Protein AF-0000000081624483 (afdb_homodimer)

pLDDT: mean 79.65, std 20.01, range [32.81, 97.06]

Secondary structure (DSSP, 8-state):
-----------------PPEEEEEGGG-SSEEEE--GGGBPPGGGGGGTS--TT--S--TT-EEEE---TT-EEEEEEEEEEE-SSS-EEEEEEEE-SSS-EEEEEEEEPTT---EEEE-GGG-SBSEEEEEEEE-TTEEEEEEEEEEE-/-----------------PPEEEEEGGG-SSEEEE--GGGBPPGGGGGGTS--TT--S--TT-EEEE---TT-EEEEEEEEEEE-SSS-EEEEEEEE-SSS-EEEEEEEEPTT---EEEE-GGG-SBSEEEEEEEE-TTEEEEEEEEEEE-

Radius of gyration: 23.54 Å; Cα contacts (8 Å, |Δi|>4): 680; chains: 2; bounding box: 56×91×55 Å

Sequence (300 aa):
MFRSIFFVALFHLGFLFSIISTIDISNTKKTDISLSENDIVPKNQLKQLVPSSDRSTSFIGDAFSGNRYPNEVVYRRILQFDNPTTEIHSFSMTLNVPNGIINYVNIMNNQGSYAVACIDESTLESSKVLVHYRIPASSTSNLLLIVAAHMFRSIFFVALFHLGFLFSIISTIDISNTKKTDISLSENDIVPKNQLKQLVPSSDRSTSFIGDAFSGNRYPNEVVYRRILQFDNPTTEIHSFSMTLNVPNGIINYVNIMNNQGSYAVACIDESTLESSKVLVHYRIPASSTSNLLLIVAAH

Foldseek 3Di:
DPPPPPPPPPPPPVPPDAAEAEDELVPDAAAEDEFEPVQWDDPVCVVVVPPPVPVPPAQPQKDKDFDDDPPWTKGKHKYKYFAAAQAKDKHKYKYAYPDAFWGMKTKGWDPPFRKHKDWDRVRHRGRITMIMIIGHYRDMTIMMMMIIGD/DPPPPPPPPPPPPVPPDAAEAEDELVPDAAAEDEFEPVQWDDPVCVVVVPPPVPVPPAQPQKDKDFDDDPPWTKGKHKYKYFAAAQAKGKHKYKYAYPDAFWGMKTKGWDPPARKHKDWDRVRHRGRITMIMIIGHYRDMTIMMMMIIGD

Organism: Polistes dominula (NCBI:txid743375)

Nearest PDB structures (foldseek):
  5ftx-assembly1_A  TM=4.962E-01  e=8.647E-01  Geobacillus stearothermophilus
  5wzr-assembly2_B  TM=3.326E-01  e=1.278E+00  Bifidobacterium bifidum
  5bmt-assembly2_B  TM=2.038E-01  e=1.022E+00  Parabacteroides merdae ATCC 43184
  8d43-assembly1_A  TM=3.342E-01  e=5.451E+00  Homo sapiens
  5ftx-assembly1_A  TM=4.964E-01  e=9.266E-01  Geobacillus stearothermophilus

Structure (mmCIF, N/CA/C/O backbone):
data_AF-0000000081624483-model_v1
#
loop_
_entity.id
_entity.type
_entity.pdbx_description
1 polymer 'Uncharacterized protein LOC107067067'
#
loop_
_atom_site.group_PDB
_atom_site.id
_atom_site.type_symbol
_atom_site.label_atom_id
_atom_site.label_alt_id
_atom_site.label_comp_id
_atom_site.label_asym_id
_atom_site.label_entity_id
_atom_site.label_seq_id
_atom_site.pdbx_PDB_ins_code
_atom_site.Cartn_x
_atom_site.Cartn_y
_atom_site.Cartn_z
_atom_site.occupancy
_atom_site.B_iso_or_equiv
_atom_site.auth_seq_id
_atom_site.auth_comp_id
_atom_site.auth_asym_id
_atom_site.auth_atom_id
_atom_site.pdbx_PDB_model_num
ATOM 1 N N . MET A 1 1 ? -33.406 -44.562 -35.75 1 36.5 1 MET A N 1
ATOM 2 C CA . MET A 1 1 ? -33.469 -43.688 -34.594 1 36.5 1 MET A CA 1
ATOM 3 C C . MET A 1 1 ? -32.094 -43.469 -33.969 1 36.5 1 MET A C 1
ATOM 5 O O . MET A 1 1 ? -31.547 -44.406 -33.375 1 36.5 1 MET A O 1
ATOM 9 N N . PHE A 1 2 ? -31.125 -42.625 -34.594 1 42.28 2 PHE A N 1
ATOM 10 C CA . PHE A 1 2 ? -29.734 -42.312 -34.281 1 42.28 2 PHE A CA 1
ATOM 11 C C . PHE A 1 2 ? -29.625 -41.625 -32.938 1 42.28 2 PHE A C 1
ATOM 13 O O . PHE A 1 2 ? -30.172 -40.531 -32.75 1 42.28 2 PHE A O 1
ATOM 20 N N . ARG A 1 3 ? -29.438 -42.344 -31.75 1 41.84 3 ARG A N 1
ATOM 21 C CA . ARG A 1 3 ? -29.125 -41.844 -30.422 1 41.84 3 ARG A CA 1
ATOM 22 C C . ARG A 1 3 ? -27.875 -40.969 -30.438 1 41.84 3 ARG A C 1
ATOM 24 O O . ARG A 1 3 ? -26.781 -41.438 -30.766 1 41.84 3 ARG A O 1
ATOM 31 N N . SER A 1 4 ? -27.922 -39.688 -30.75 1 37.97 4 SER A N 1
ATOM 32 C CA . SER A 1 4 ? -26.844 -38.688 -30.594 1 37.97 4 SER A CA 1
ATOM 33 C C . SER A 1 4 ? -26.266 -38.719 -29.188 1 37.97 4 SER A C 1
ATOM 35 O O . SER A 1 4 ? -26.969 -38.5 -28.203 1 37.97 4 SER A O 1
ATOM 37 N N . ILE A 1 5 ? -25.266 -39.562 -28.891 1 38 5 ILE A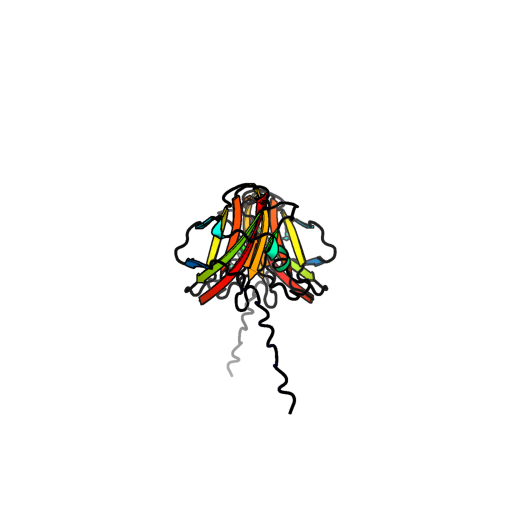 N 1
ATOM 38 C CA . ILE A 1 5 ? -24.469 -39.562 -27.672 1 38 5 ILE A CA 1
ATOM 39 C C . ILE A 1 5 ? -23.828 -38.188 -27.484 1 38 5 ILE A C 1
ATOM 41 O O . ILE A 1 5 ? -23.062 -37.719 -28.328 1 38 5 ILE A O 1
ATOM 45 N N . PHE A 1 6 ? -24.516 -37.25 -26.891 1 37.09 6 PHE A N 1
ATOM 46 C CA . PHE A 1 6 ? -23.953 -36 -26.406 1 37.09 6 PHE A CA 1
ATOM 47 C C . PHE A 1 6 ? -22.734 -36.25 -25.531 1 37.09 6 PHE A C 1
ATOM 49 O O . PHE A 1 6 ? -22.859 -36.844 -24.453 1 37.09 6 PHE A O 1
ATOM 56 N N . PHE A 1 7 ? -21.547 -36.469 -26.047 1 32.81 7 PHE A N 1
ATOM 57 C CA . PHE A 1 7 ? -20.312 -36.5 -25.281 1 32.81 7 PHE A CA 1
ATOM 58 C C . PHE A 1 7 ? -20.141 -35.219 -24.5 1 32.81 7 PHE A C 1
ATOM 60 O O . PHE A 1 7 ? -19.984 -34.125 -25.078 1 32.81 7 PHE A O 1
ATOM 67 N N . VAL A 1 8 ? -20.797 -35.094 -23.375 1 34.28 8 VAL A N 1
ATOM 68 C CA . VAL A 1 8 ? -20.453 -34.031 -22.438 1 34.28 8 VAL A CA 1
ATOM 69 C C . VAL A 1 8 ? -18.969 -34.094 -22.109 1 34.28 8 VAL A C 1
ATOM 71 O O . VAL A 1 8 ? -18.5 -35.062 -21.5 1 34.28 8 VAL A O 1
ATOM 74 N N . ALA A 1 9 ? -18.094 -33.594 -22.922 1 34.53 9 ALA A N 1
ATOM 75 C CA . ALA A 1 9 ? -16.703 -33.344 -22.562 1 34.53 9 ALA A CA 1
ATOM 76 C C . ALA A 1 9 ? -16.609 -32.656 -21.203 1 34.53 9 ALA A C 1
ATOM 78 O O . ALA A 1 9 ? -17.125 -31.531 -21.031 1 34.53 9 ALA A O 1
ATOM 79 N N . LEU A 1 10 ? -16.625 -33.375 -20.125 1 34.88 10 LEU A N 1
ATOM 80 C CA . LEU A 1 10 ? -16.203 -32.875 -18.828 1 34.88 10 LEU A CA 1
ATOM 81 C C . LEU A 1 10 ? -14.945 -32.031 -18.953 1 34.88 10 LEU A C 1
ATOM 83 O O . LEU A 1 10 ? -13.859 -32.562 -19.188 1 34.88 10 LEU A O 1
ATOM 87 N N . PHE A 1 11 ? -14.992 -30.828 -19.484 1 33.34 11 PHE A N 1
ATOM 88 C CA . PHE A 1 11 ? -13.891 -29.891 -19.297 1 33.34 11 PHE A CA 1
ATOM 89 C C . PHE A 1 11 ? -13.414 -29.922 -17.844 1 33.34 11 PHE A C 1
ATOM 91 O O . PHE A 1 11 ? -14.172 -29.594 -16.922 1 33.34 11 PHE A O 1
ATOM 98 N N . HIS A 1 12 ? -12.625 -30.906 -17.344 1 33.81 12 HIS A N 1
ATOM 99 C CA . HIS A 1 12 ? -11.867 -30.859 -16.109 1 33.81 12 HIS A CA 1
ATOM 100 C C . HIS A 1 12 ? -11.242 -29.484 -15.875 1 33.81 12 HIS A C 1
ATOM 102 O O . HIS A 1 12 ? -10.266 -29.125 -16.531 1 33.81 12 HIS A O 1
ATOM 108 N N . LEU A 1 13 ? -12.008 -28.453 -15.727 1 38 13 LEU A N 1
ATOM 109 C CA . LEU A 1 13 ? -11.422 -27.25 -15.164 1 38 13 LEU A CA 1
ATOM 110 C C . LEU A 1 13 ? -10.508 -27.578 -13.992 1 38 13 LEU A C 1
ATOM 112 O O . LEU A 1 13 ? -10.961 -28.094 -12.969 1 38 13 LEU A O 1
ATOM 116 N N . GLY A 1 14 ? -9.398 -28.125 -14.234 1 39.75 14 GLY A N 1
ATOM 117 C CA . GLY A 1 14 ? -8.391 -28.328 -13.203 1 39.75 14 GLY A CA 1
ATOM 118 C C . GLY A 1 14 ? -8.453 -27.297 -12.102 1 39.75 14 GLY A C 1
ATOM 119 O O . GLY A 1 14 ? -8.148 -26.125 -12.32 1 39.75 14 GLY A O 1
ATOM 120 N N . PHE A 1 15 ? -9.391 -27.453 -11.156 1 44.66 15 PHE A N 1
ATOM 121 C CA . PHE A 1 15 ? -9.547 -26.625 -9.969 1 44.66 15 PHE A CA 1
ATOM 122 C C . PHE A 1 15 ? -8.219 -26.484 -9.227 1 44.66 15 PHE A C 1
ATOM 124 O O . PHE A 1 15 ? -7.617 -27.484 -8.828 1 44.66 15 PHE A O 1
ATOM 131 N N . LEU A 1 16 ? -7.391 -25.578 -9.602 1 47.34 16 LEU A N 1
ATOM 132 C CA . LEU A 1 16 ? -6.191 -25.344 -8.812 1 47.34 16 LEU A CA 1
ATOM 133 C C . LEU A 1 16 ? -6.535 -25.188 -7.332 1 47.34 16 LEU A C 1
ATOM 135 O O . LEU A 1 16 ? -7.297 -24.297 -6.953 1 47.34 16 LEU A O 1
ATOM 139 N N . PHE A 1 17 ? -6.531 -26.328 -6.625 1 52.44 17 PHE A N 1
ATOM 140 C CA . PHE A 1 17 ? -6.738 -26.328 -5.184 1 52.44 17 PHE A CA 1
ATOM 141 C C . PHE A 1 17 ? -5.711 -25.438 -4.488 1 52.44 17 PHE A C 1
ATOM 143 O O . PHE A 1 17 ? -4.52 -25.5 -4.789 1 52.44 17 PHE A O 1
ATOM 150 N N . SER A 1 18 ? -6.125 -24.266 -4.18 1 56.38 18 SER A N 1
ATOM 151 C CA . SER A 1 18 ? -5.207 -23.453 -3.391 1 56.38 18 SER A CA 1
ATOM 152 C C . SER A 1 18 ? -5.418 -23.656 -1.896 1 56.38 18 SER A C 1
ATOM 154 O O . SER A 1 18 ? -6.547 -23.875 -1.449 1 56.38 18 SER A O 1
ATOM 156 N N . ILE A 1 19 ? -4.387 -23.938 -1.153 1 61.47 19 ILE A N 1
ATOM 157 C CA . ILE A 1 19 ? -4.41 -23.969 0.305 1 61.47 19 ILE A CA 1
ATOM 158 C C . ILE A 1 19 ? -4.871 -22.609 0.84 1 61.47 19 ILE A C 1
ATOM 160 O O . ILE A 1 19 ? -4.48 -21.562 0.321 1 61.47 19 ILE A O 1
ATOM 164 N N . ILE A 1 20 ? -5.934 -22.719 1.688 1 60.72 20 ILE A N 1
ATOM 165 C CA . ILE A 1 20 ? -6.43 -21.5 2.322 1 60.72 20 ILE A CA 1
ATOM 166 C C . ILE A 1 20 ? -5.809 -21.359 3.709 1 60.72 20 ILE A C 1
ATOM 168 O O . ILE A 1 20 ? -5.801 -22.297 4.5 1 60.72 20 ILE A O 1
ATOM 172 N N . SER A 1 21 ? -5.066 -20.297 3.988 1 63.94 21 SER A N 1
ATOM 173 C CA . SER A 1 21 ? -4.594 -19.953 5.324 1 63.94 21 SER A CA 1
ATOM 174 C C . SER A 1 21 ? -5.438 -18.844 5.934 1 63.94 21 SER A C 1
ATOM 176 O O . SER A 1 21 ? -5.551 -17.75 5.363 1 63.94 21 SER A O 1
ATOM 178 N N . THR A 1 22 ? -6.184 -19.203 7.016 1 62.84 22 THR A N 1
ATOM 179 C CA . THR A 1 22 ? -6.984 -18.219 7.723 1 62.84 22 THR A CA 1
ATOM 180 C C . THR A 1 22 ? -6.148 -17.5 8.781 1 62.84 22 THR A C 1
ATOM 182 O O . THR A 1 22 ? -5.438 -18.141 9.555 1 62.84 22 THR A O 1
ATOM 185 N N . ILE A 1 23 ? -6.027 -16.25 8.656 1 65.88 23 ILE A N 1
ATOM 186 C CA . ILE A 1 23 ? -5.281 -15.438 9.609 1 65.88 23 ILE A CA 1
ATOM 187 C C . ILE A 1 23 ? -6.242 -14.531 10.375 1 65.88 23 ILE A C 1
ATOM 189 O O . ILE A 1 23 ? -6.953 -13.719 9.773 1 65.88 23 ILE A O 1
ATOM 193 N N . ASP A 1 24 ? -6.418 -14.789 11.625 1 59.47 24 ASP A N 1
ATOM 194 C CA . ASP A 1 24 ? -7.141 -13.867 12.492 1 59.47 24 ASP A CA 1
ATOM 195 C C . ASP A 1 24 ? -6.301 -12.625 12.797 1 59.47 24 ASP A C 1
ATOM 197 O O . ASP A 1 24 ? -5.312 -12.711 13.531 1 59.47 24 ASP A O 1
ATOM 201 N N . ILE A 1 25 ? -6.617 -11.602 12.219 1 62.19 25 ILE A N 1
ATOM 202 C CA . ILE A 1 25 ? -5.781 -10.406 12.258 1 62.19 25 ILE A CA 1
ATOM 203 C C . ILE A 1 25 ? -5.957 -9.695 13.602 1 62.19 25 ILE A C 1
ATOM 205 O O . ILE A 1 25 ? -5.145 -8.844 13.969 1 62.19 25 ILE A O 1
ATOM 209 N N . SER A 1 26 ? -7.105 -9.898 14.297 1 57.44 26 SER A N 1
ATOM 210 C CA . SER A 1 26 ? -7.359 -9.188 15.539 1 57.44 26 SER A CA 1
ATOM 211 C C . SER A 1 26 ? -6.25 -9.438 16.562 1 57.44 26 SER A C 1
ATOM 213 O O . SER A 1 26 ? -6.074 -8.656 17.5 1 57.44 26 SER A O 1
ATOM 215 N N . ASN A 1 27 ? -5.586 -10.516 16.375 1 55.62 27 ASN A N 1
ATOM 216 C CA . ASN A 1 27 ? -4.523 -10.852 17.312 1 55.62 27 ASN A CA 1
ATOM 217 C C . ASN A 1 27 ? -3.152 -10.836 16.656 1 55.62 27 ASN A C 1
ATOM 219 O O . ASN A 1 27 ? -2.188 -11.391 17.188 1 55.62 27 ASN A O 1
ATOM 223 N N . THR A 1 28 ? -3.172 -10.445 15.406 1 52.53 28 THR A N 1
ATOM 224 C CA . THR A 1 28 ? -2.014 -10.883 14.633 1 52.53 28 THR A CA 1
ATOM 225 C C . THR A 1 28 ? -0.911 -9.828 14.672 1 52.53 28 THR A C 1
ATOM 227 O O . THR A 1 28 ? -1.142 -8.672 14.328 1 52.53 28 THR A O 1
ATOM 230 N N . LYS A 1 29 ? -0.099 -9.898 15.688 1 53.31 29 LYS A N 1
ATOM 231 C CA . LYS A 1 29 ? 1.242 -9.344 15.508 1 53.31 29 LYS A CA 1
ATOM 232 C C . LYS A 1 29 ? 1.81 -9.711 14.141 1 53.31 29 LYS A C 1
ATOM 234 O O . LYS A 1 29 ? 1.196 -10.477 13.391 1 53.31 29 LYS A O 1
ATOM 239 N N . LYS A 1 30 ? 3.02 -9.203 13.859 1 55.66 30 LYS A N 1
ATOM 240 C CA . LYS A 1 30 ? 3.895 -9.531 12.742 1 55.66 30 LYS A CA 1
ATOM 241 C C . LYS A 1 30 ? 3.852 -11.031 12.438 1 55.66 30 LYS A C 1
ATOM 243 O O . LYS A 1 30 ? 4.387 -11.836 13.195 1 55.66 30 LYS A O 1
ATOM 248 N N . THR A 1 31 ? 2.818 -11.383 11.586 1 66.94 31 THR A N 1
ATOM 249 C CA . THR A 1 31 ? 2.719 -12.797 11.25 1 66.94 31 THR A CA 1
ATOM 250 C C . THR A 1 31 ? 3.49 -13.102 9.969 1 66.94 31 THR A C 1
ATOM 252 O O . THR A 1 31 ? 3.674 -12.219 9.125 1 66.94 31 THR A O 1
ATOM 255 N N . ASP A 1 32 ? 4.23 -14.164 9.977 1 84.75 32 ASP A N 1
ATOM 256 C CA . ASP A 1 32 ? 4.973 -14.688 8.836 1 84.75 32 ASP A CA 1
ATOM 257 C C . ASP A 1 32 ? 4.121 -15.672 8.031 1 84.75 32 ASP A C 1
ATOM 259 O O . ASP A 1 32 ? 3.35 -16.438 8.602 1 84.75 32 ASP A O 1
ATOM 263 N N . ILE A 1 33 ? 4.156 -15.406 6.797 1 88.81 33 ILE A N 1
ATOM 264 C CA . ILE A 1 33 ? 3.617 -16.406 5.875 1 88.81 33 ILE A CA 1
ATOM 265 C C . ILE A 1 33 ? 4.754 -17.234 5.301 1 88.81 33 ILE A C 1
ATOM 267 O O . ILE A 1 33 ? 5.551 -16.75 4.496 1 88.81 33 ILE A O 1
ATOM 271 N N . SER A 1 34 ? 4.809 -18.469 5.766 1 91.44 34 SER A N 1
ATOM 272 C CA . SER A 1 34 ? 5.805 -19.391 5.234 1 91.44 34 SER A CA 1
ATOM 273 C C . SER A 1 34 ? 5.188 -20.344 4.223 1 91.44 34 SER A C 1
ATOM 275 O O . SER A 1 34 ? 4.395 -21.219 4.586 1 91.44 34 SER A O 1
ATOM 277 N N . LEU A 1 35 ? 5.629 -20.141 2.979 1 92.12 35 LEU A N 1
ATOM 278 C CA . LEU A 1 35 ? 5.172 -21.062 1.944 1 92.12 35 LEU A CA 1
ATOM 279 C C . LEU A 1 35 ? 5.93 -22.391 2.021 1 92.12 35 LEU A C 1
ATOM 281 O O . LEU A 1 35 ? 7.023 -22.453 2.588 1 92.12 35 LEU A O 1
ATOM 285 N N . SER A 1 36 ? 5.34 -23.438 1.597 1 92.44 36 SER A N 1
ATOM 286 C CA . SER A 1 36 ? 5.926 -24.781 1.659 1 92.44 36 SER A CA 1
ATOM 287 C C . SER A 1 36 ? 5.832 -25.484 0.312 1 92.44 36 SER A C 1
ATOM 289 O O . SER A 1 36 ? 5.316 -24.922 -0.657 1 92.44 36 SER A O 1
ATOM 291 N N . GLU A 1 37 ? 6.309 -26.75 0.248 1 91.69 37 GLU A N 1
ATOM 292 C CA . GLU A 1 37 ? 6.258 -27.562 -0.97 1 91.69 37 GLU A CA 1
ATOM 293 C C . GLU A 1 37 ? 4.816 -27.812 -1.398 1 91.69 37 GLU A C 1
ATOM 295 O O . GLU A 1 37 ? 4.539 -28 -2.584 1 91.69 37 GLU A O 1
ATOM 300 N N . ASN A 1 38 ? 3.871 -27.734 -0.433 1 90.81 38 ASN A N 1
ATOM 301 C CA . ASN A 1 38 ? 2.463 -27.969 -0.732 1 90.81 38 ASN A CA 1
ATOM 302 C C . ASN A 1 38 ? 1.865 -26.828 -1.543 1 90.81 38 ASN A C 1
ATOM 304 O O . ASN A 1 38 ? 0.798 -26.984 -2.143 1 90.81 38 ASN A O 1
ATOM 308 N N . ASP A 1 39 ? 2.572 -25.719 -1.524 1 91.88 39 ASP A N 1
ATOM 309 C CA . ASP A 1 39 ? 2.076 -24.547 -2.23 1 91.88 39 ASP A CA 1
ATOM 310 C C . ASP A 1 39 ? 2.609 -24.5 -3.66 1 91.88 39 ASP A C 1
ATOM 312 O O . ASP A 1 39 ? 2.229 -23.625 -4.441 1 91.88 39 ASP A O 1
ATOM 316 N N . ILE A 1 40 ? 3.484 -25.375 -4 1 93.06 40 ILE A N 1
ATOM 317 C CA . ILE A 1 40 ? 4.137 -25.328 -5.305 1 93.06 40 ILE A CA 1
ATOM 318 C C . ILE A 1 40 ? 3.123 -25.641 -6.402 1 93.06 40 ILE A C 1
ATOM 320 O O . ILE A 1 40 ? 2.35 -26.594 -6.289 1 93.06 40 ILE A O 1
ATOM 324 N N . VAL A 1 41 ? 3.133 -24.797 -7.352 1 90.38 41 VAL A N 1
ATOM 325 C CA . VAL A 1 41 ? 2.311 -25.016 -8.539 1 90.38 41 VAL A CA 1
ATOM 326 C C . VAL A 1 41 ? 3.059 -25.906 -9.523 1 90.38 41 VAL A C 1
ATOM 328 O O . VAL A 1 41 ? 4.152 -25.562 -9.977 1 90.38 41 VAL A O 1
ATOM 331 N N . PRO A 1 42 ? 2.455 -26.969 -9.852 1 88.81 42 PRO A N 1
ATOM 332 C CA . PRO A 1 42 ? 3.109 -27.812 -10.859 1 88.81 42 PRO A CA 1
ATOM 333 C C . PRO A 1 42 ? 3.35 -27.078 -12.172 1 88.81 42 PRO A C 1
ATOM 335 O O . PRO A 1 42 ? 2.539 -26.25 -12.578 1 88.81 42 PRO A O 1
ATOM 338 N N . LYS A 1 43 ? 4.434 -27.438 -12.883 1 83.75 43 LYS A N 1
ATOM 339 C CA . LYS A 1 43 ? 4.859 -26.734 -14.102 1 83.75 43 LYS A CA 1
ATOM 340 C C . LYS A 1 43 ? 3.762 -26.766 -15.156 1 83.75 43 LYS A C 1
ATOM 342 O O . LYS A 1 43 ? 3.596 -25.797 -15.906 1 83.75 43 LYS A O 1
ATOM 347 N N . ASN A 1 44 ? 2.969 -27.734 -15.234 1 79.81 44 ASN A N 1
ATOM 348 C CA . ASN A 1 44 ? 1.931 -27.891 -16.25 1 79.81 44 ASN A CA 1
ATOM 349 C C . ASN A 1 44 ? 0.729 -26.984 -15.961 1 79.81 44 ASN A C 1
ATOM 351 O O . ASN A 1 44 ? -0.151 -26.828 -16.797 1 79.81 44 ASN A O 1
ATOM 355 N N . GLN A 1 45 ? 0.724 -26.328 -14.789 1 78.25 45 GLN A N 1
ATOM 356 C CA . GLN A 1 45 ? -0.41 -25.5 -14.406 1 78.25 45 GLN A CA 1
ATOM 357 C C . GLN A 1 45 ? -0.03 -24.016 -14.406 1 78.25 45 GLN A C 1
ATOM 359 O O . GLN A 1 45 ? -0.871 -23.156 -14.148 1 78.25 45 GLN A O 1
ATOM 364 N N . LEU A 1 46 ? 1.156 -23.734 -14.727 1 77.94 46 LEU A N 1
ATOM 365 C CA . LEU A 1 46 ? 1.646 -22.359 -14.656 1 77.94 46 LEU A CA 1
ATOM 366 C C . LEU A 1 46 ? 0.917 -21.469 -15.656 1 77.94 46 LEU A C 1
ATOM 368 O O . LEU A 1 46 ? 0.742 -20.266 -15.422 1 77.94 46 LEU A O 1
ATOM 372 N N . LYS A 1 47 ? 0.548 -21.984 -16.719 1 69.44 47 LYS A N 1
ATOM 373 C CA . LYS A 1 47 ? -0.135 -21.219 -17.75 1 69.44 47 LYS A CA 1
ATOM 374 C C . LYS A 1 47 ? -1.452 -20.641 -17.234 1 69.44 47 LYS A C 1
ATOM 376 O O . LYS A 1 47 ? -1.924 -19.609 -17.719 1 69.44 47 LYS A O 1
ATOM 381 N N . GLN A 1 48 ? -1.963 -21.297 -16.234 1 65.31 48 GLN A N 1
ATOM 382 C CA . GLN A 1 48 ? -3.242 -20.875 -15.672 1 65.31 48 GLN A CA 1
ATOM 383 C C . GLN A 1 48 ? -3.066 -19.672 -14.742 1 65.31 48 GLN A C 1
ATOM 385 O O . GLN A 1 48 ? -4.039 -18.984 -14.406 1 65.31 48 GLN A O 1
ATOM 390 N N . LEU A 1 49 ? -1.864 -19.469 -14.258 1 65 49 LEU A N 1
ATOM 391 C CA . LEU A 1 49 ? -1.608 -18.391 -13.305 1 65 49 LEU A CA 1
ATOM 392 C C . LEU A 1 49 ? -1.448 -17.062 -14.023 1 65 49 LEU A C 1
ATOM 394 O O . LEU A 1 49 ? -1.438 -16 -13.383 1 65 49 LEU A O 1
ATOM 398 N N . VAL A 1 50 ? -1.052 -17.109 -15.312 1 54.78 50 VAL A N 1
ATOM 399 C CA . VAL A 1 50 ? -0.94 -15.844 -16.031 1 54.78 50 VAL A CA 1
ATOM 400 C C . VAL A 1 50 ? -2.291 -15.133 -16.031 1 54.78 50 VAL A C 1
ATOM 402 O O . VAL A 1 50 ? -3.303 -15.711 -16.438 1 54.78 50 VAL A O 1
ATOM 405 N N . PRO A 1 51 ? -2.318 -14.195 -15.094 1 50.66 51 PRO A N 1
ATOM 406 C CA . PRO A 1 51 ? -3.611 -13.516 -15.195 1 50.66 51 PRO A CA 1
ATOM 407 C C . PRO A 1 51 ? -4.09 -13.352 -16.641 1 50.66 51 PRO A C 1
ATOM 409 O O . PRO A 1 51 ? -3.285 -13.109 -17.531 1 50.66 51 PRO A O 1
ATOM 412 N N . SER A 1 52 ? -5.059 -14.094 -17.016 1 42.59 52 SER A N 1
ATOM 413 C CA . SER A 1 52 ? -5.629 -13.789 -18.312 1 42.59 52 SER A CA 1
ATOM 414 C C . SER A 1 52 ? -5.621 -12.289 -18.578 1 42.59 52 SER A C 1
ATOM 416 O O . SER A 1 52 ? -5.664 -11.484 -17.656 1 42.59 52 SER A O 1
ATOM 418 N N . SER A 1 53 ? -4.992 -11.977 -19.703 1 42.66 53 SER A N 1
ATOM 419 C CA . SER A 1 53 ? -5.16 -10.609 -20.172 1 42.66 53 SER A CA 1
ATOM 420 C C . SER A 1 53 ? -6.453 -9.992 -19.656 1 42.66 53 SER A C 1
ATOM 422 O O . SER A 1 53 ? -6.598 -8.773 -19.609 1 42.66 53 SER A O 1
ATOM 424 N N . ASP A 1 54 ? -7.297 -10.992 -19.406 1 41.22 54 ASP A N 1
ATOM 425 C CA . ASP A 1 54 ? -8.664 -10.531 -19.172 1 41.22 54 ASP A CA 1
ATOM 426 C C . ASP A 1 54 ? -8.828 -10.039 -17.734 1 41.22 54 ASP A C 1
ATOM 428 O O . ASP A 1 54 ? -9.953 -9.781 -17.281 1 41.22 54 ASP A O 1
ATOM 432 N N . ARG A 1 55 ? -8.008 -10.555 -16.906 1 45.88 55 ARG A N 1
ATOM 433 C CA . ARG A 1 55 ? -8.344 -9.898 -15.633 1 45.88 55 ARG A CA 1
ATOM 434 C C . ARG A 1 55 ? -8.367 -8.383 -15.789 1 45.88 55 ARG A C 1
ATOM 436 O O . ARG A 1 55 ? -7.32 -7.738 -15.797 1 45.88 55 ARG A O 1
ATOM 443 N N . SER A 1 56 ? -9.07 -7.973 -16.641 1 45.72 56 SER A N 1
ATOM 444 C CA . SER A 1 56 ? -9.453 -6.594 -16.922 1 45.72 56 SER A CA 1
ATOM 445 C C . SER A 1 56 ? -9.242 -5.699 -15.703 1 45.72 56 SER A C 1
ATOM 447 O O . SER A 1 56 ? -8.672 -4.613 -15.812 1 45.72 56 SER A O 1
ATOM 449 N N . THR A 1 57 ? -10.297 -5.832 -14.609 1 56.28 57 THR A N 1
ATOM 450 C CA . THR A 1 57 ? -10.445 -4.723 -13.68 1 56.28 57 THR A CA 1
ATOM 451 C C . THR A 1 57 ? -9.648 -4.977 -12.398 1 56.28 57 THR A C 1
ATOM 453 O O . THR A 1 57 ? -10.133 -5.652 -11.492 1 56.28 57 THR A O 1
ATOM 456 N N . SER A 1 58 ? -8.25 -5.012 -12.453 1 76 58 SER A N 1
ATOM 457 C CA . SER A 1 58 ? -7.445 -5.062 -11.234 1 76 58 SER A CA 1
ATOM 458 C C . SER A 1 58 ? -7.992 -4.109 -10.18 1 76 58 SER A C 1
ATOM 460 O O . SER A 1 58 ? -8.438 -3.008 -10.5 1 76 58 SER A O 1
ATOM 462 N N . PHE A 1 59 ? -8.391 -4.785 -9.062 1 88.62 59 PHE A N 1
ATOM 463 C CA . PHE A 1 59 ? -8.758 -3.953 -7.926 1 88.62 59 PHE A CA 1
ATOM 464 C C . PHE A 1 59 ? -7.582 -3.092 -7.484 1 88.62 59 PHE A C 1
ATOM 466 O O . PHE A 1 59 ? -6.438 -3.545 -7.492 1 88.62 59 PHE A O 1
ATOM 473 N N . ILE A 1 60 ? -7.809 -1.986 -7.16 1 94 60 ILE A N 1
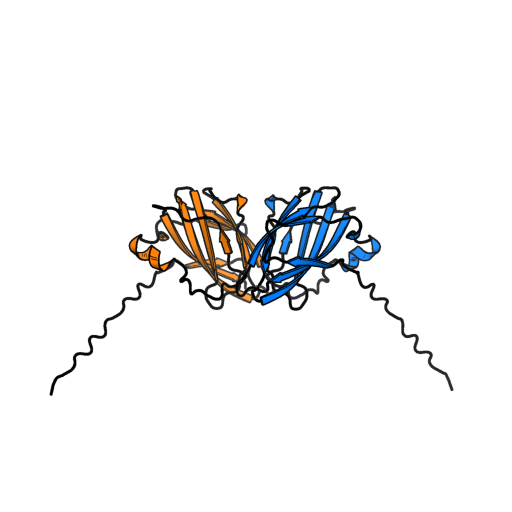ATOM 474 C CA . ILE A 1 60 ? -6.781 -1 -6.844 1 94 60 ILE A CA 1
ATOM 475 C C . ILE A 1 60 ? -5.977 -1.462 -5.633 1 94 60 ILE A C 1
ATOM 477 O O . ILE A 1 60 ? -4.836 -1.031 -5.438 1 94 60 ILE A O 1
ATOM 481 N N . GLY A 1 61 ? -6.586 -2.355 -4.793 1 96.56 61 GLY A N 1
ATOM 482 C CA . GLY A 1 61 ? -5.895 -2.852 -3.613 1 96.56 61 GLY A CA 1
ATOM 483 C C . GLY A 1 61 ? -4.934 -3.984 -3.918 1 96.56 61 GLY A C 1
ATOM 484 O O . GLY A 1 61 ? -4.133 -4.375 -3.064 1 96.56 61 GLY A O 1
ATOM 485 N N . ASP A 1 62 ? -4.984 -4.531 -5.148 1 94.75 62 ASP A N 1
ATOM 486 C CA . ASP A 1 62 ? -4.062 -5.586 -5.566 1 94.75 62 ASP A CA 1
ATOM 487 C C . ASP A 1 62 ? -2.646 -5.043 -5.738 1 94.75 62 ASP A C 1
ATOM 489 O O . ASP A 1 62 ? -2.459 -3.848 -5.98 1 94.75 62 ASP A O 1
ATOM 493 N N . ALA A 1 63 ? -1.718 -5.949 -5.594 1 94.38 63 ALA A N 1
ATOM 494 C CA . ALA A 1 63 ? -0.328 -5.523 -5.742 1 94.38 63 ALA A CA 1
ATOM 495 C C . ALA A 1 63 ? 0.509 -6.609 -6.414 1 94.38 63 ALA A C 1
ATOM 497 O O . ALA A 1 63 ? 0.295 -7.801 -6.176 1 94.38 63 ALA A O 1
ATOM 498 N N . PHE A 1 64 ? 1.439 -6.184 -7.152 1 92.56 64 PHE A N 1
ATOM 499 C CA . PHE A 1 64 ? 2.465 -7.098 -7.637 1 92.56 64 PHE A CA 1
ATOM 500 C C . PHE A 1 64 ? 3.816 -6.398 -7.727 1 92.56 64 PHE A C 1
ATOM 502 O O . PHE A 1 64 ? 3.881 -5.172 -7.812 1 92.56 64 PHE A O 1
ATOM 509 N N . SER A 1 65 ? 4.816 -7.121 -7.617 1 92.38 65 SER A N 1
ATOM 510 C CA . SER A 1 65 ? 6.176 -6.602 -7.707 1 92.38 65 SER A CA 1
ATOM 511 C C . SER A 1 65 ? 7.145 -7.672 -8.195 1 92.38 65 SER A C 1
ATOM 513 O O . SER A 1 65 ? 7.016 -8.844 -7.84 1 92.38 65 SER A O 1
ATOM 515 N N . GLY A 1 66 ? 8.148 -7.152 -8.984 1 92.44 66 GLY A N 1
ATOM 516 C CA . GLY A 1 66 ? 9.203 -8.047 -9.43 1 92.44 66 GLY A CA 1
ATOM 517 C C . GLY A 1 66 ? 8.961 -8.617 -10.812 1 92.44 66 GLY A C 1
ATOM 518 O O . GLY A 1 66 ? 8.07 -8.164 -11.523 1 92.44 66 GLY A O 1
ATOM 519 N N . ASN A 1 67 ? 9.867 -9.531 -11.148 1 89.88 67 ASN A N 1
ATOM 520 C CA . ASN A 1 67 ? 9.844 -10.125 -12.484 1 89.88 67 ASN A CA 1
ATOM 521 C C . ASN A 1 67 ? 9.875 -11.648 -12.422 1 89.88 67 ASN A C 1
ATOM 523 O O . ASN A 1 67 ? 10.398 -12.219 -11.461 1 89.88 67 ASN A O 1
ATOM 527 N N . ARG A 1 68 ? 9.32 -12.211 -13.461 1 89.25 68 ARG A N 1
ATOM 528 C CA . ARG A 1 68 ? 9.344 -13.664 -13.594 1 89.25 68 ARG A CA 1
ATOM 529 C C . ARG A 1 68 ? 10.555 -14.125 -14.398 1 89.25 68 ARG A C 1
ATOM 531 O O . ARG A 1 68 ? 10.961 -13.461 -15.352 1 89.25 68 ARG A O 1
ATOM 538 N N . TYR A 1 69 ? 11.102 -15.266 -13.992 1 88.44 69 TYR A N 1
ATOM 539 C CA . TYR A 1 69 ? 12.273 -15.836 -14.648 1 88.44 69 TYR A CA 1
ATOM 540 C C . TYR A 1 69 ? 12.023 -17.281 -15.062 1 88.44 69 TYR A C 1
ATOM 542 O O . TYR A 1 69 ? 11.141 -17.953 -14.508 1 88.44 69 TYR A O 1
ATOM 550 N N . PRO A 1 70 ? 12.898 -17.719 -16.031 1 86.81 70 PRO A N 1
ATOM 551 C CA . PRO A 1 70 ? 12.797 -19.141 -16.359 1 86.81 70 PRO A CA 1
ATOM 552 C C . PRO A 1 70 ? 13.219 -20.062 -15.219 1 86.81 70 PRO A C 1
ATOM 554 O O . PRO A 1 70 ? 14.086 -19.688 -14.422 1 86.81 70 PRO A O 1
ATOM 557 N N . ASN A 1 71 ? 12.609 -21.281 -15.086 1 88.31 71 ASN A N 1
ATOM 558 C CA . ASN A 1 71 ? 12.961 -22.328 -14.148 1 88.31 71 ASN A CA 1
ATOM 559 C C . ASN A 1 71 ? 12.711 -21.906 -12.703 1 88.31 71 ASN A C 1
ATOM 561 O O . ASN A 1 71 ? 13.383 -22.391 -11.789 1 88.31 71 ASN A O 1
ATOM 565 N N . GLU A 1 72 ? 11.922 -20.984 -12.562 1 92.56 72 GLU A N 1
ATOM 566 C CA . GLU A 1 72 ? 11.523 -20.594 -11.211 1 92.56 72 GLU A CA 1
ATOM 567 C C . GLU A 1 72 ? 10.547 -21.594 -10.609 1 92.56 72 GLU A C 1
ATOM 569 O O . GLU A 1 72 ? 9.93 -22.375 -11.336 1 92.56 72 GLU A O 1
ATOM 574 N N . VAL A 1 73 ? 10.57 -21.641 -9.305 1 94.19 73 VAL A N 1
ATOM 575 C CA . VAL A 1 73 ? 9.5 -22.344 -8.586 1 94.19 73 VAL A CA 1
ATOM 576 C C . VAL A 1 73 ? 8.375 -21.359 -8.258 1 94.19 73 VAL A C 1
ATOM 578 O O . VAL A 1 73 ? 8.625 -20.281 -7.727 1 94.19 73 VAL A O 1
ATOM 581 N N . VAL A 1 74 ? 7.188 -21.703 -8.602 1 93.56 74 VAL A N 1
ATOM 582 C CA . VAL A 1 74 ? 6.035 -20.844 -8.352 1 93.56 74 VAL A CA 1
ATOM 583 C C . VAL A 1 74 ? 5.184 -21.422 -7.227 1 93.56 74 VAL A C 1
ATOM 585 O O . VAL A 1 74 ? 4.871 -22.609 -7.23 1 93.56 74 VAL A O 1
ATOM 588 N N . TYR A 1 75 ? 4.883 -20.594 -6.277 1 92.31 75 TYR A N 1
ATOM 589 C CA . TYR A 1 75 ? 4.027 -20.938 -5.148 1 92.31 75 TYR A CA 1
ATOM 590 C C . TYR A 1 75 ? 2.686 -20.219 -5.238 1 92.31 75 TYR A C 1
ATOM 592 O O . TYR A 1 75 ? 2.617 -19.078 -5.688 1 92.31 75 TYR A O 1
ATOM 600 N N . ARG A 1 76 ? 1.687 -20.875 -4.777 1 91.88 76 ARG A N 1
ATOM 601 C CA . ARG A 1 76 ? 0.346 -20.297 -4.773 1 91.88 76 ARG A CA 1
ATOM 602 C C . ARG A 1 76 ? -0.4 -20.641 -3.492 1 91.88 76 ARG A C 1
ATOM 604 O O . ARG A 1 76 ? -0.412 -21.797 -3.072 1 91.88 76 ARG A O 1
ATOM 611 N N . ARG A 1 77 ? -0.99 -19.672 -2.881 1 90.5 77 ARG A N 1
ATOM 612 C CA . ARG A 1 77 ? -1.774 -19.859 -1.666 1 90.5 77 ARG A CA 1
ATOM 613 C C . ARG A 1 77 ? -2.891 -18.812 -1.567 1 90.5 77 ARG A C 1
ATOM 615 O O . ARG A 1 77 ? -2.738 -17.688 -2.033 1 90.5 77 ARG A O 1
ATOM 622 N N . ILE A 1 78 ? -4.023 -19.219 -1.045 1 91.19 78 ILE A N 1
ATOM 623 C CA . ILE A 1 78 ? -5.059 -18.25 -0.703 1 91.19 78 ILE A CA 1
ATOM 624 C C . ILE A 1 78 ? -4.926 -17.844 0.763 1 91.19 78 ILE A C 1
ATOM 626 O O . ILE A 1 78 ? -4.895 -18.703 1.65 1 91.19 78 ILE A O 1
ATOM 630 N N . LEU A 1 79 ? -4.766 -16.609 0.987 1 91.06 79 LEU A N 1
ATOM 631 C CA . LEU A 1 79 ? -4.754 -16.062 2.336 1 91.06 79 LEU A CA 1
ATOM 632 C C . LEU A 1 79 ? -6.129 -15.523 2.721 1 91.06 79 LEU A C 1
ATOM 634 O O . LEU A 1 79 ? -6.703 -14.703 2.008 1 91.06 79 LEU A O 1
ATOM 638 N N . GLN A 1 80 ? -6.652 -16 3.754 1 91.38 80 GLN A N 1
ATOM 639 C CA . GLN A 1 80 ? -7.926 -15.5 4.266 1 91.38 80 GLN A CA 1
ATOM 640 C C . GLN A 1 80 ? -7.719 -14.664 5.523 1 91.38 80 GLN A C 1
ATOM 642 O O . GLN A 1 80 ? -7.199 -15.156 6.527 1 91.38 80 GLN A O 1
ATOM 647 N N . PHE A 1 81 ? -8.102 -13.438 5.445 1 90.94 81 PHE A N 1
ATOM 648 C CA . PHE A 1 81 ? -8.008 -12.523 6.578 1 90.94 81 PHE A CA 1
ATOM 649 C C . PHE A 1 81 ? -9.398 -12.164 7.09 1 90.94 81 PHE A C 1
ATOM 651 O O . PHE A 1 81 ? -10.242 -11.688 6.328 1 90.94 81 PHE A O 1
ATOM 658 N N . ASP A 1 82 ? -9.578 -12.336 8.359 1 88.88 82 ASP A N 1
ATOM 659 C CA . ASP A 1 82 ? -10.836 -11.953 8.992 1 88.88 82 ASP A CA 1
ATOM 660 C C . ASP A 1 82 ? -10.633 -10.766 9.93 1 88.88 82 ASP A C 1
ATOM 662 O O . ASP A 1 82 ? -9.773 -10.797 10.82 1 88.88 82 ASP A O 1
ATOM 666 N N . ASN A 1 83 ? -11.391 -9.719 9.656 1 90.06 83 ASN A N 1
ATOM 667 C CA . ASN A 1 83 ? -11.406 -8.547 10.531 1 90.06 83 ASN A CA 1
ATOM 668 C C . ASN A 1 83 ? -12.789 -8.328 11.133 1 90.06 83 ASN A C 1
ATOM 670 O O . ASN A 1 83 ? -13.656 -7.699 10.516 1 90.06 83 ASN A O 1
ATOM 674 N N . PRO A 1 84 ? -13.039 -8.781 12.266 1 88.5 84 PRO A N 1
ATOM 675 C CA . PRO A 1 84 ? -14.359 -8.633 12.875 1 88.5 84 PRO A CA 1
ATOM 676 C C . PRO A 1 84 ? -14.562 -7.266 13.516 1 88.5 84 PRO A C 1
ATOM 678 O O . PRO A 1 84 ? -15.648 -6.969 14.016 1 88.5 84 PRO A O 1
ATOM 681 N N . THR A 1 85 ? -13.523 -6.465 13.555 1 85.5 85 THR A N 1
ATOM 682 C CA . THR A 1 85 ? -13.609 -5.176 14.227 1 85.5 85 THR A CA 1
ATOM 683 C C . THR A 1 85 ? -14.273 -4.137 13.328 1 85.5 85 THR A C 1
ATOM 685 O O . THR A 1 85 ? -14.5 -4.387 12.141 1 85.5 85 THR A O 1
ATOM 688 N N . THR A 1 86 ? -14.586 -2.949 13.875 1 87.12 86 THR A N 1
ATOM 689 C CA . THR A 1 86 ? -15.305 -1.903 13.148 1 87.12 86 THR A CA 1
ATOM 690 C C . THR A 1 86 ? -14.32 -0.936 12.492 1 87.12 86 THR A C 1
ATOM 692 O O . THR A 1 86 ? -14.727 0.085 11.93 1 87.12 86 THR A O 1
ATOM 695 N N . GLU A 1 87 ? -13.031 -1.217 12.531 1 86.56 87 GLU A N 1
ATOM 696 C CA . GLU A 1 87 ? -12.008 -0.356 11.945 1 86.56 87 GLU A CA 1
ATOM 697 C C . GLU A 1 87 ? -11.156 -1.117 10.93 1 86.56 87 GLU A C 1
ATOM 699 O O . GLU A 1 87 ? -11.125 -2.35 10.945 1 86.56 87 GLU A O 1
ATOM 704 N N . ILE A 1 88 ? -10.555 -0.379 10.062 1 90.69 88 ILE A N 1
ATOM 705 C CA . ILE A 1 88 ? -9.562 -0.97 9.18 1 90.69 88 ILE A CA 1
ATOM 706 C C . ILE A 1 88 ? -8.391 -1.506 10.008 1 90.69 88 ILE A C 1
ATOM 708 O O . ILE A 1 88 ? -7.914 -0.836 10.93 1 90.69 88 ILE A O 1
ATOM 712 N N . HIS A 1 89 ? -8.016 -2.672 9.758 1 89.69 89 HIS A N 1
ATOM 713 C CA . HIS A 1 89 ? -6.859 -3.242 10.43 1 89.69 89 HIS A CA 1
ATOM 714 C C . HIS A 1 89 ? -5.637 -3.252 9.523 1 89.69 89 HIS A C 1
ATOM 716 O O . HIS A 1 89 ? -5.699 -3.762 8.398 1 89.69 89 HIS A O 1
ATOM 722 N N . SER A 1 90 ? -4.582 -2.623 9.984 1 88.69 90 SER A N 1
ATOM 723 C CA . SER A 1 90 ? -3.324 -2.545 9.25 1 88.69 90 SER A CA 1
ATOM 724 C C . SER A 1 90 ? -2.234 -3.367 9.93 1 88.69 90 SER A C 1
ATOM 726 O O . SER A 1 90 ? -2.068 -3.301 11.148 1 88.69 90 SER A O 1
ATOM 728 N N . PHE A 1 91 ? -1.513 -4.141 9.156 1 87.25 91 PHE A N 1
ATOM 729 C CA . PHE A 1 91 ? -0.422 -4.934 9.703 1 87.25 91 PHE A CA 1
ATOM 730 C C . PHE A 1 91 ? 0.557 -5.344 8.609 1 87.25 91 PHE A C 1
ATOM 732 O O . PHE A 1 91 ? 0.279 -5.16 7.422 1 87.25 91 PHE A O 1
ATOM 739 N N . SER A 1 92 ? 1.674 -5.848 9.055 1 89.19 92 SER A N 1
ATOM 740 C CA . SER A 1 92 ? 2.697 -6.316 8.125 1 89.19 92 SER A CA 1
ATOM 741 C C . SER A 1 92 ? 2.979 -7.805 8.32 1 89.19 92 SER A C 1
ATOM 743 O O . SER A 1 92 ? 2.885 -8.32 9.438 1 89.19 92 SER A O 1
ATOM 745 N N . MET A 1 93 ? 3.281 -8.438 7.246 1 90.44 93 MET A N 1
ATOM 746 C CA . MET A 1 93 ? 3.699 -9.836 7.285 1 90.44 93 MET A CA 1
ATOM 747 C C . MET A 1 93 ? 4.93 -10.062 6.414 1 90.44 93 MET A C 1
ATOM 749 O O . MET A 1 93 ? 5.098 -9.398 5.387 1 90.44 93 MET A O 1
ATOM 753 N N . THR A 1 94 ? 5.688 -11.023 6.859 1 92.12 94 THR A N 1
ATOM 754 C CA . THR A 1 94 ? 6.836 -11.438 6.059 1 92.12 94 THR A CA 1
ATOM 755 C C . THR A 1 94 ? 6.523 -12.711 5.285 1 92.12 94 THR A C 1
ATOM 757 O O . THR A 1 94 ? 6.039 -13.688 5.859 1 92.12 94 THR A O 1
ATOM 760 N N . LEU A 1 95 ? 6.785 -12.625 4.004 1 94.06 95 LEU A N 1
ATOM 761 C CA . LEU A 1 95 ? 6.645 -13.789 3.131 1 94.06 95 LEU A CA 1
ATOM 762 C C . LEU A 1 95 ? 7.965 -14.547 3.025 1 94.06 95 LEU A C 1
ATOM 764 O O . LEU A 1 95 ? 9.008 -13.953 2.736 1 94.06 95 LEU A O 1
ATOM 768 N N . ASN A 1 96 ? 7.832 -15.812 3.24 1 94.12 96 ASN A N 1
ATOM 769 C CA . ASN A 1 96 ? 9.008 -16.672 3.166 1 94.12 96 ASN A CA 1
ATOM 770 C C . ASN A 1 96 ? 8.773 -17.875 2.26 1 94.12 96 ASN A C 1
ATOM 772 O O . ASN A 1 96 ? 7.66 -18.406 2.211 1 94.12 96 ASN A O 1
ATOM 776 N N . VAL A 1 97 ? 9.844 -18.266 1.609 1 94.19 97 VAL A N 1
ATOM 777 C CA . VAL A 1 97 ? 9.82 -19.5 0.822 1 94.19 97 VAL A CA 1
ATOM 778 C C . VAL A 1 97 ? 10.859 -20.469 1.363 1 94.19 97 VAL A C 1
ATOM 780 O O . VAL A 1 97 ? 11.828 -20.062 2.002 1 94.19 97 VAL A O 1
ATOM 783 N N . PRO A 1 98 ? 10.609 -21.75 1.145 1 90.62 98 PRO A N 1
ATOM 784 C CA . PRO A 1 98 ? 11.539 -22.734 1.706 1 90.62 98 PRO A CA 1
ATOM 785 C C . PRO A 1 98 ? 12.93 -22.641 1.081 1 90.62 98 PRO A C 1
ATOM 787 O O . PRO A 1 98 ? 13.93 -22.844 1.772 1 90.62 98 PRO A O 1
ATOM 790 N N . ASN A 1 99 ? 13.023 -22.375 -0.181 1 89.69 99 ASN A N 1
ATOM 791 C CA . ASN A 1 99 ? 14.312 -22.297 -0.857 1 89.69 99 ASN A CA 1
ATOM 792 C C . ASN A 1 99 ? 14.328 -21.203 -1.927 1 89.69 99 ASN A C 1
ATOM 794 O O . ASN A 1 99 ? 13.328 -21 -2.619 1 89.69 99 ASN A O 1
ATOM 798 N N . GLY A 1 100 ? 15.555 -20.578 -1.971 1 92.81 100 GLY A N 1
ATOM 799 C CA . GLY A 1 100 ? 15.742 -19.625 -3.045 1 92.81 100 GLY A CA 1
ATOM 800 C C . GLY A 1 100 ? 15.43 -18.203 -2.635 1 92.81 100 GLY A C 1
ATOM 801 O O . GLY A 1 100 ? 15.297 -17.906 -1.445 1 92.81 100 GLY A O 1
ATOM 802 N N . ILE A 1 101 ? 15.43 -17.328 -3.621 1 95.56 101 ILE A N 1
ATOM 803 C CA . ILE A 1 101 ? 15.125 -15.922 -3.418 1 95.56 101 ILE A CA 1
ATOM 804 C C . ILE A 1 101 ? 13.844 -15.555 -4.164 1 95.56 101 ILE A C 1
ATOM 806 O O . ILE A 1 101 ? 13.633 -15.992 -5.297 1 95.56 101 ILE A O 1
ATOM 810 N N . ILE A 1 102 ? 13.047 -14.742 -3.529 1 96.81 102 ILE A N 1
ATOM 811 C CA . ILE A 1 102 ? 11.773 -14.32 -4.102 1 96.81 102 ILE A CA 1
ATOM 812 C C . ILE A 1 102 ? 12.008 -13.203 -5.121 1 96.81 102 ILE A C 1
ATOM 814 O O . ILE A 1 102 ? 12.539 -12.148 -4.777 1 96.81 102 ILE A O 1
ATOM 818 N N . ASN A 1 103 ? 11.57 -13.422 -6.332 1 95.5 103 ASN A N 1
ATOM 819 C CA . ASN A 1 103 ? 11.781 -12.438 -7.387 1 95.5 103 ASN A CA 1
ATOM 820 C C . ASN A 1 103 ? 10.469 -11.82 -7.855 1 95.5 103 ASN A C 1
ATOM 822 O O . ASN A 1 103 ? 10.469 -10.797 -8.539 1 95.5 103 ASN A O 1
ATOM 826 N N . TYR A 1 104 ? 9.414 -12.445 -7.469 1 94.44 104 TYR A N 1
ATOM 827 C CA . TYR A 1 104 ? 8.109 -11.992 -7.934 1 94.44 104 TYR A CA 1
ATOM 828 C C . TYR A 1 104 ? 7.027 -12.273 -6.895 1 94.44 104 TYR A C 1
ATOM 830 O O . TYR A 1 104 ? 6.988 -13.352 -6.305 1 94.44 104 TYR A O 1
ATOM 838 N N . VAL A 1 105 ? 6.188 -11.305 -6.652 1 94.88 105 VAL A N 1
ATOM 839 C CA . VAL A 1 105 ? 5.039 -11.438 -5.758 1 94.88 105 VAL A CA 1
ATOM 840 C C . VAL A 1 105 ? 3.807 -10.812 -6.406 1 94.88 105 VAL A C 1
ATOM 842 O O . VAL A 1 105 ? 3.881 -9.711 -6.965 1 94.88 105 VAL A O 1
ATOM 845 N N . ASN A 1 106 ? 2.746 -11.492 -6.391 1 94.06 106 ASN A N 1
ATOM 846 C CA . ASN A 1 106 ? 1.446 -11.016 -6.852 1 94.06 106 ASN A CA 1
ATOM 847 C C . ASN A 1 106 ? 0.346 -11.328 -5.84 1 94.06 106 ASN A C 1
ATOM 849 O O . ASN A 1 106 ? 0.163 -12.477 -5.449 1 94.06 106 ASN A O 1
ATOM 853 N N . ILE A 1 107 ? -0.281 -10.336 -5.398 1 94.31 107 ILE A N 1
ATOM 854 C CA . ILE A 1 107 ? -1.363 -10.461 -4.426 1 94.31 107 ILE A CA 1
ATOM 855 C C . ILE A 1 107 ? -2.648 -9.875 -5.012 1 94.31 107 ILE A C 1
ATOM 857 O O . ILE A 1 107 ? -2.713 -8.688 -5.328 1 94.31 107 ILE A O 1
ATOM 861 N N . MET A 1 108 ? -3.668 -10.68 -5.055 1 93.12 108 MET A N 1
ATOM 862 C CA . MET A 1 108 ? -4.91 -10.258 -5.699 1 93.12 108 MET A CA 1
ATOM 863 C C . MET A 1 108 ? -6.113 -10.578 -4.82 1 93.12 108 MET A C 1
ATOM 865 O O . MET A 1 108 ? -6.191 -11.664 -4.242 1 93.12 108 MET A O 1
ATOM 869 N N . ASN A 1 109 ? -6.992 -9.641 -4.855 1 93.62 109 ASN A N 1
ATOM 870 C CA . ASN A 1 109 ? -8.258 -9.883 -4.164 1 93.62 109 ASN A CA 1
ATOM 871 C C . ASN A 1 109 ? -9.148 -10.844 -4.945 1 93.62 109 ASN A C 1
ATOM 873 O O . ASN A 1 109 ? -9.344 -10.672 -6.148 1 93.62 109 ASN A O 1
ATOM 877 N N . ASN A 1 110 ? -9.562 -11.891 -4.234 1 90.06 110 ASN A N 1
ATOM 878 C CA . ASN A 1 110 ? -10.656 -12.656 -4.824 1 90.06 110 ASN A CA 1
ATOM 879 C C . ASN A 1 110 ? -11.953 -11.852 -4.863 1 90.06 110 ASN A C 1
ATOM 881 O O . ASN A 1 110 ? -12.047 -10.797 -4.227 1 90.06 110 ASN A O 1
ATOM 885 N N . GLN A 1 111 ? -12.828 -12.367 -5.609 1 87.38 111 GLN A N 1
ATOM 886 C CA . GLN A 1 111 ? -14.102 -11.672 -5.746 1 87.38 111 GLN A CA 1
ATOM 887 C C . GLN A 1 111 ? -14.742 -11.422 -4.383 1 87.38 111 GLN A C 1
ATOM 889 O O . GLN A 1 111 ? -14.773 -12.312 -3.535 1 87.38 111 GLN A O 1
ATOM 894 N N . GLY A 1 112 ? -15.25 -10.172 -4.203 1 89.75 112 GLY A N 1
ATOM 895 C CA . GLY A 1 112 ? -15.914 -9.82 -2.959 1 89.75 112 GLY A CA 1
ATOM 896 C C . GLY A 1 112 ? -14.953 -9.352 -1.883 1 89.75 112 GLY A C 1
ATOM 897 O O . GLY A 1 112 ? -15.375 -8.945 -0.799 1 89.75 112 GLY A O 1
ATOM 898 N N . SER A 1 113 ? -13.641 -9.43 -2.141 1 92.12 113 SER A N 1
ATOM 899 C CA . SER A 1 113 ? -12.625 -8.969 -1.202 1 92.12 113 SER A CA 1
ATOM 900 C C . SER A 1 113 ? -12.062 -7.613 -1.624 1 92.12 113 SER A C 1
ATOM 902 O O . SER A 1 113 ? -11.93 -7.332 -2.818 1 92.12 113 SER A O 1
ATOM 904 N N . TYR A 1 114 ? -11.664 -6.805 -0.58 1 94.06 114 TYR A N 1
ATOM 905 C CA . TYR A 1 114 ? -11.266 -5.43 -0.872 1 94.06 114 TYR A CA 1
ATOM 906 C C . TYR A 1 114 ? -10.102 -5.004 0.006 1 94.06 114 TYR A C 1
ATOM 908 O O . TYR A 1 114 ? -10.07 -3.877 0.505 1 94.06 114 TYR A O 1
ATOM 916 N N . ALA A 1 115 ? -9.242 -5.926 0.23 1 95.69 115 ALA A N 1
ATOM 917 C CA . ALA A 1 115 ? -8.039 -5.602 1.001 1 95.69 115 ALA A CA 1
ATOM 918 C C . ALA A 1 115 ? -7.043 -4.812 0.159 1 95.69 115 ALA A C 1
ATOM 920 O O . ALA A 1 115 ? -7.152 -4.773 -1.069 1 95.69 115 ALA A O 1
ATOM 921 N N . VAL A 1 116 ? -6.223 -4.141 0.84 1 97.06 116 VAL A N 1
ATOM 922 C CA . VAL A 1 116 ? -5.113 -3.463 0.177 1 97.06 116 VAL A CA 1
ATOM 923 C C . VAL A 1 116 ? -3.797 -4.133 0.565 1 97.06 116 VAL A C 1
ATOM 925 O O . VAL A 1 116 ? -3.535 -4.363 1.748 1 97.06 116 VAL A O 1
ATOM 928 N N . ALA A 1 117 ? -3.059 -4.445 -0.408 1 96.62 117 ALA A N 1
ATOM 929 C CA . ALA A 1 117 ? -1.715 -4.977 -0.188 1 96.62 117 ALA A CA 1
ATOM 930 C C . ALA A 1 117 ? -0.651 -3.992 -0.666 1 96.62 117 ALA A C 1
ATOM 932 O O . ALA A 1 117 ? -0.783 -3.396 -1.738 1 96.62 117 ALA A O 1
ATOM 933 N N . CYS A 1 118 ? 0.377 -3.791 0.124 1 96.62 118 CYS A N 1
ATOM 934 C CA . CYS A 1 118 ? 1.537 -2.969 -0.2 1 96.62 118 CYS A CA 1
ATOM 935 C C . CYS A 1 118 ? 2.83 -3.758 -0.037 1 96.62 118 CYS A C 1
ATOM 937 O O . CYS A 1 118 ? 3.264 -4.023 1.086 1 96.62 118 CYS A O 1
ATOM 939 N N . ILE A 1 119 ? 3.473 -4.031 -1.184 1 95.12 119 ILE A N 1
ATOM 940 C CA . ILE A 1 119 ? 4.699 -4.824 -1.156 1 95.12 119 ILE A CA 1
ATOM 941 C C . ILE A 1 119 ? 5.902 -3.904 -0.971 1 95.12 119 ILE A C 1
ATOM 943 O O . ILE A 1 119 ? 6.043 -2.904 -1.681 1 95.12 119 ILE A O 1
ATOM 947 N N . ASP A 1 120 ? 6.707 -4.227 -0.012 1 93.06 120 ASP A N 1
ATOM 948 C CA . ASP A 1 120 ? 7.977 -3.518 0.118 1 93.06 120 ASP A CA 1
ATOM 949 C C . ASP A 1 120 ? 8.992 -4.02 -0.904 1 93.06 120 ASP A C 1
ATOM 951 O O . ASP A 1 120 ? 9.672 -5.02 -0.67 1 93.06 120 ASP A O 1
ATOM 955 N N . GLU A 1 121 ? 9.141 -3.299 -1.902 1 89.75 121 GLU A N 1
ATOM 956 C CA . GLU A 1 121 ? 9.945 -3.742 -3.041 1 89.75 121 GLU A CA 1
ATOM 957 C C . GLU A 1 121 ? 11.422 -3.83 -2.678 1 89.75 121 GLU A C 1
ATOM 959 O O . GLU A 1 121 ? 12.188 -4.531 -3.342 1 89.75 121 GLU A O 1
ATOM 964 N N . SER A 1 122 ? 11.758 -3.076 -1.673 1 87.44 122 SER A N 1
ATOM 965 C CA . SER A 1 122 ? 13.156 -3.09 -1.271 1 87.44 122 SER A CA 1
ATOM 966 C C . SER A 1 122 ? 13.555 -4.441 -0.688 1 87.44 122 SER A C 1
ATOM 968 O O . SER A 1 122 ? 14.742 -4.738 -0.542 1 87.44 122 SER A O 1
ATOM 970 N N . THR A 1 123 ? 12.578 -5.227 -0.367 1 92.56 123 THR A N 1
ATOM 971 C CA . THR A 1 123 ? 12.867 -6.523 0.241 1 92.56 123 THR A CA 1
ATOM 972 C C . THR A 1 123 ? 12.766 -7.641 -0.793 1 92.56 123 THR A C 1
ATOM 974 O O . THR A 1 123 ? 12.953 -8.812 -0.467 1 92.56 123 THR A O 1
ATOM 977 N N . LEU A 1 124 ? 12.5 -7.309 -1.992 1 93.31 124 LEU A N 1
ATOM 978 C CA . LEU A 1 124 ? 12.508 -8.305 -3.059 1 93.31 124 LEU A CA 1
ATOM 979 C C . LEU A 1 124 ? 13.922 -8.812 -3.314 1 93.31 124 LEU A C 1
ATOM 981 O O . LEU A 1 124 ? 14.891 -8.258 -2.795 1 93.31 124 LEU A O 1
ATOM 985 N N . GLU A 1 125 ? 14.023 -9.938 -4.051 1 93.19 125 GLU A N 1
ATOM 986 C CA . GLU A 1 125 ? 15.297 -10.578 -4.367 1 93.19 125 GLU A CA 1
ATOM 987 C C . GLU A 1 125 ? 16.016 -11.023 -3.098 1 93.19 125 GLU A C 1
ATOM 989 O O . GLU A 1 125 ? 17.234 -10.828 -2.965 1 93.19 125 GLU A O 1
ATOM 994 N N . SER A 1 126 ? 15.219 -11.344 -2.18 1 91.5 126 SER A N 1
ATOM 995 C CA . SER A 1 126 ? 15.633 -11.977 -0.931 1 91.5 126 SER A CA 1
ATOM 996 C C . SER A 1 126 ? 14.719 -13.141 -0.57 1 91.5 126 SER A C 1
ATOM 998 O O . SER A 1 126 ? 13.75 -13.422 -1.284 1 91.5 126 SER A O 1
ATOM 1000 N N . SER A 1 127 ? 15.094 -13.891 0.489 1 90.31 127 SER A N 1
ATOM 1001 C CA . SER A 1 127 ? 14.273 -15.023 0.907 1 90.31 127 SER A CA 1
ATOM 1002 C C . SER A 1 127 ? 13.062 -14.562 1.704 1 90.31 127 SER A C 1
ATOM 1004 O O . SER A 1 127 ? 12.172 -15.359 2.01 1 90.31 127 SER A O 1
ATOM 1006 N N . LYS A 1 128 ? 13.078 -13.297 2.008 1 92.75 128 LYS A N 1
ATOM 1007 C CA . LYS A 1 128 ? 11.984 -12.727 2.789 1 92.75 128 LYS A CA 1
ATOM 1008 C C . LYS A 1 128 ? 11.477 -11.438 2.152 1 92.75 128 LYS A C 1
ATOM 1010 O O . LYS A 1 128 ? 12.266 -10.562 1.784 1 92.75 128 LYS A O 1
ATOM 1015 N N . VAL A 1 129 ? 10.211 -11.367 1.994 1 95.06 129 VAL A N 1
ATOM 1016 C CA . VAL A 1 129 ? 9.594 -10.164 1.438 1 95.06 129 VAL A CA 1
ATOM 1017 C C . VAL A 1 129 ? 8.547 -9.625 2.408 1 95.06 129 VAL A C 1
ATOM 1019 O O . VAL A 1 129 ? 7.699 -10.367 2.896 1 95.06 129 VAL A O 1
ATOM 1022 N N . LEU A 1 130 ? 8.664 -8.375 2.684 1 94.19 130 LEU A N 1
ATOM 1023 C CA . LEU A 1 130 ? 7.73 -7.719 3.592 1 94.19 130 LEU A CA 1
ATOM 1024 C C . LEU A 1 130 ? 6.523 -7.176 2.832 1 94.19 130 LEU A C 1
ATOM 1026 O O . LEU A 1 130 ? 6.676 -6.527 1.797 1 94.19 130 LEU A O 1
ATOM 1030 N N . VAL A 1 131 ? 5.332 -7.492 3.283 1 94.38 131 VAL A N 1
ATOM 1031 C CA . VAL A 1 131 ? 4.086 -6.992 2.705 1 94.38 131 VAL A CA 1
ATOM 1032 C C . VAL A 1 131 ? 3.232 -6.348 3.793 1 94.38 131 VAL A C 1
ATOM 1034 O O . VAL A 1 131 ? 3.057 -6.922 4.871 1 94.38 131 VAL A O 1
ATOM 1037 N N . HIS A 1 132 ? 2.719 -5.184 3.557 1 93.5 132 HIS A N 1
ATOM 1038 C CA . HIS A 1 132 ? 1.765 -4.516 4.434 1 93.5 132 HIS A CA 1
ATOM 1039 C C . HIS A 1 132 ? 0.335 -4.707 3.938 1 93.5 132 HIS A C 1
ATOM 1041 O O . HIS A 1 132 ? 0.067 -4.59 2.74 1 93.5 132 HIS A O 1
ATOM 1047 N N . TYR A 1 133 ? -0.533 -4.996 4.867 1 93.69 133 TYR A N 1
ATOM 1048 C CA . TYR A 1 133 ? -1.935 -5.219 4.527 1 93.69 133 TYR A CA 1
ATOM 1049 C C . TYR A 1 133 ? -2.836 -4.246 5.277 1 93.69 133 TYR A C 1
ATOM 1051 O O . TYR A 1 133 ? -2.555 -3.887 6.422 1 93.69 133 TYR A O 1
ATOM 1059 N N . ARG A 1 134 ? -3.869 -3.891 4.625 1 93.94 134 ARG A N 1
ATOM 1060 C CA . ARG A 1 134 ? -5.02 -3.238 5.238 1 93.94 134 ARG A CA 1
ATOM 1061 C C . ARG A 1 134 ? -6.309 -3.99 4.926 1 93.94 134 ARG A C 1
ATOM 1063 O O . ARG A 1 134 ? -6.66 -4.172 3.758 1 93.94 134 ARG A O 1
ATOM 1070 N N . ILE A 1 135 ? -6.961 -4.383 5.965 1 93.31 135 ILE A N 1
ATOM 1071 C CA . ILE A 1 135 ? -8.18 -5.172 5.828 1 93.31 135 ILE A CA 1
ATOM 1072 C C . ILE A 1 135 ? -9.383 -4.336 6.25 1 93.31 135 ILE A C 1
ATOM 1074 O O . ILE A 1 135 ? -9.391 -3.742 7.332 1 93.31 135 ILE A O 1
ATOM 1078 N N . PRO A 1 136 ? -10.43 -4.293 5.379 1 93.19 136 PRO A N 1
ATOM 1079 C CA . PRO A 1 136 ? -11.602 -3.482 5.723 1 93.19 136 PRO A CA 1
ATOM 1080 C C . PRO A 1 136 ? -12.281 -3.949 7.008 1 93.19 136 PRO A C 1
ATOM 1082 O O . PRO A 1 136 ? -12.141 -5.109 7.398 1 93.19 136 PRO A O 1
ATOM 1085 N N . ALA A 1 137 ? -12.977 -3.033 7.602 1 89.94 137 ALA A N 1
ATOM 1086 C CA . ALA A 1 137 ? -13.742 -3.316 8.812 1 89.94 137 ALA A CA 1
ATOM 1087 C C . ALA A 1 137 ? -14.836 -4.344 8.547 1 89.94 137 ALA A C 1
ATOM 1089 O O . ALA A 1 137 ? -15.461 -4.328 7.484 1 89.94 137 ALA A O 1
ATOM 1090 N N . SER A 1 138 ? -15.047 -5.242 9.555 1 90.75 138 SER A N 1
ATOM 1091 C CA . SER A 1 138 ? -16.156 -6.199 9.539 1 90.75 138 SER A CA 1
ATOM 1092 C C . SER A 1 138 ? -16.203 -6.973 8.227 1 90.75 138 SER A C 1
ATOM 1094 O O . SER A 1 138 ? -17.25 -7.043 7.582 1 90.75 138 SER A O 1
ATOM 1096 N N . SER A 1 139 ? -15.086 -7.535 7.902 1 91.19 139 SER A N 1
ATOM 1097 C CA . SER A 1 139 ? -15.008 -8.211 6.609 1 91.19 139 SER A CA 1
ATOM 1098 C C . SER A 1 139 ? -14.125 -9.445 6.68 1 91.19 139 SER A C 1
ATOM 1100 O O . SER A 1 139 ? -13.359 -9.617 7.633 1 91.19 139 SER A O 1
ATOM 1102 N N . THR A 1 140 ? -14.297 -10.32 5.773 1 91.56 140 THR A N 1
ATOM 1103 C CA . THR A 1 140 ? -13.375 -11.398 5.438 1 91.56 140 THR A CA 1
ATOM 1104 C C . THR A 1 140 ? -12.797 -11.203 4.039 1 91.56 140 THR A C 1
ATOM 1106 O O . THR A 1 140 ? -13.539 -11.078 3.066 1 91.56 140 THR A O 1
ATOM 1109 N N . SER A 1 141 ? -11.531 -11.094 3.975 1 93.12 141 SER A N 1
ATOM 1110 C CA . SER A 1 141 ? -10.867 -10.914 2.688 1 93.12 141 SER A CA 1
ATOM 1111 C C . SER A 1 141 ? -10.086 -12.164 2.289 1 93.12 141 SER A C 1
ATOM 1113 O O . SER A 1 141 ? -9.297 -12.695 3.076 1 93.12 141 SER A O 1
ATOM 1115 N N . ASN A 1 142 ? -10.344 -12.641 1.13 1 92.06 142 ASN A N 1
ATOM 1116 C CA . ASN A 1 142 ? -9.586 -13.727 0.513 1 92.06 142 ASN A CA 1
ATOM 1117 C C . ASN A 1 142 ? -8.641 -13.203 -0.567 1 92.06 142 ASN A C 1
ATOM 1119 O O . ASN A 1 142 ? -9.086 -12.656 -1.575 1 92.06 142 ASN A O 1
ATOM 1123 N N . LEU A 1 143 ? -7.363 -13.453 -0.342 1 92.75 143 LEU A N 1
ATOM 1124 C CA . LEU A 1 143 ? -6.355 -12.961 -1.273 1 92.75 143 LEU A CA 1
ATOM 1125 C C . LEU A 1 143 ? -5.609 -14.125 -1.924 1 92.75 143 LEU A C 1
ATOM 1127 O O . LEU A 1 143 ? -5.133 -15.023 -1.232 1 92.75 143 LEU A O 1
ATOM 1131 N N . LEU A 1 144 ? -5.566 -14.047 -3.197 1 91.88 144 LEU A N 1
ATOM 1132 C CA . LEU A 1 144 ? -4.711 -14.977 -3.924 1 91.88 144 LEU A CA 1
ATOM 1133 C C . LEU A 1 144 ? -3.268 -14.484 -3.941 1 91.88 144 LEU A C 1
ATOM 1135 O O . LEU A 1 144 ? -2.99 -13.375 -4.406 1 91.88 144 LEU A O 1
ATOM 1139 N N . LEU A 1 145 ? -2.422 -15.289 -3.4 1 93.5 145 LEU A N 1
ATOM 1140 C CA . LEU A 1 145 ? -0.988 -15.016 -3.371 1 93.5 145 LEU A CA 1
ATOM 1141 C C . LEU A 1 145 ? -0.246 -15.898 -4.367 1 93.5 145 LEU A C 1
ATOM 1143 O O . LEU A 1 145 ? -0.397 -17.125 -4.355 1 93.5 145 LEU A O 1
ATOM 1147 N N . ILE A 1 146 ? 0.52 -15.266 -5.234 1 93 146 ILE A N 1
ATOM 1148 C CA . ILE A 1 146 ? 1.427 -15.961 -6.145 1 93 146 ILE A CA 1
ATOM 1149 C C . ILE A 1 146 ? 2.855 -15.461 -5.926 1 93 146 ILE A C 1
ATOM 1151 O O . ILE A 1 146 ? 3.115 -14.258 -5.984 1 93 146 ILE A O 1
ATOM 1155 N N . VAL A 1 147 ? 3.725 -16.359 -5.66 1 94.06 147 VAL A N 1
ATOM 1156 C CA . VAL A 1 147 ? 5.125 -16.031 -5.418 1 94.06 147 VAL A CA 1
ATOM 1157 C C . VAL A 1 147 ? 6.02 -16.875 -6.328 1 94.06 147 VAL A C 1
ATOM 1159 O O . VAL A 1 147 ? 5.805 -18.078 -6.48 1 94.06 147 VAL A O 1
ATOM 1162 N N . ALA A 1 148 ? 6.949 -16.219 -6.98 1 94.88 148 ALA A N 1
ATOM 1163 C CA . ALA A 1 148 ? 7.961 -16.938 -7.754 1 94.88 148 ALA A CA 1
ATOM 1164 C C . ALA A 1 148 ? 9.352 -16.75 -7.152 1 94.88 148 ALA A C 1
ATOM 1166 O O . ALA A 1 148 ? 9.711 -15.625 -6.773 1 94.88 148 ALA A O 1
ATOM 1167 N N . ALA A 1 149 ? 10.062 -17.859 -7.078 1 95.25 149 ALA A N 1
ATOM 1168 C CA . ALA A 1 149 ? 11.391 -17.828 -6.465 1 95.25 149 ALA A CA 1
ATOM 1169 C C . ALA A 1 149 ? 12.391 -18.625 -7.289 1 95.25 149 ALA A C 1
ATOM 1171 O O . ALA A 1 149 ? 12.016 -19.578 -7.992 1 95.25 149 ALA A O 1
ATOM 1172 N N . HIS A 1 150 ? 13.633 -18.219 -7.258 1 93.19 150 HIS A N 1
ATOM 1173 C CA . HIS A 1 150 ? 14.719 -18.922 -7.93 1 93.19 150 HIS A CA 1
ATOM 1174 C C . HIS A 1 150 ? 15.914 -19.109 -7.004 1 93.19 150 HIS A C 1
ATOM 1176 O O . HIS A 1 150 ? 16.188 -18.25 -6.164 1 93.19 150 HIS A O 1
ATOM 1182 N N . MET B 1 1 ? -40.25 48.438 19.688 1 36.06 1 MET B N 1
ATOM 1183 C CA . MET B 1 1 ? -39.906 47.656 18.5 1 36.06 1 MET B CA 1
ATOM 1184 C C . MET B 1 1 ? -38.406 47.344 18.469 1 36.06 1 MET B C 1
ATOM 1186 O O . MET B 1 1 ? -37.594 48.25 18.172 1 36.06 1 MET B O 1
ATOM 1190 N N . PHE B 1 2 ? -37.812 46.438 19.406 1 41.91 2 PHE B N 1
ATOM 1191 C CA . PHE B 1 2 ? -36.406 46.031 19.625 1 41.91 2 PHE B CA 1
ATOM 1192 C C . PHE B 1 2 ? -35.875 45.312 18.391 1 41.91 2 PHE B C 1
ATOM 1194 O O . PHE B 1 2 ? -36.438 44.312 17.953 1 41.91 2 PHE B O 1
ATOM 1201 N N . ARG B 1 3 ? -35.156 46 17.422 1 41.81 3 ARG B N 1
ATOM 1202 C CA . ARG B 1 3 ? -34.406 45.469 16.297 1 41.81 3 ARG B CA 1
ATOM 1203 C C . ARG B 1 3 ? -33.344 44.5 16.766 1 41.81 3 ARG B C 1
ATOM 1205 O O . ARG B 1 3 ? -32.438 44.875 17.516 1 41.81 3 ARG B O 1
ATOM 1212 N N . SER B 1 4 ? -33.594 43.219 17.016 1 38.81 4 SER B N 1
ATOM 1213 C CA . SER B 1 4 ? -32.656 42.125 17.266 1 38.81 4 SER B CA 1
ATOM 1214 C C . SER B 1 4 ? -31.578 42.094 16.203 1 38.81 4 SER B C 1
ATOM 1216 O O . SER B 1 4 ? -31.875 41.906 15.016 1 38.81 4 SER B O 1
ATOM 1218 N N . ILE B 1 5 ? -30.484 42.812 16.344 1 39.06 5 ILE B N 1
ATOM 1219 C CA . ILE B 1 5 ? -29.281 42.688 15.531 1 39.06 5 ILE B CA 1
ATOM 1220 C C . ILE B 1 5 ? -28.766 41.25 15.586 1 39.06 5 ILE B C 1
ATOM 1222 O O . ILE B 1 5 ? -28.469 40.719 16.672 1 39.06 5 ILE B O 1
ATOM 1226 N N . PHE B 1 6 ? -29.219 40.406 14.711 1 37.12 6 PHE B N 1
ATOM 1227 C CA . PHE B 1 6 ? -28.656 39.062 14.445 1 37.12 6 PHE B CA 1
ATOM 1228 C C . PHE B 1 6 ? -27.156 39.188 14.18 1 37.12 6 PHE B C 1
ATOM 1230 O O . PHE B 1 6 ? -26.734 39.75 13.18 1 37.12 6 PHE B O 1
ATOM 1237 N N . PHE B 1 7 ? -26.297 39.312 15.188 1 33.28 7 PHE B N 1
ATOM 1238 C CA . PHE B 1 7 ? -24.859 39.156 15.016 1 33.28 7 PHE B CA 1
ATOM 1239 C C . PHE B 1 7 ? -24.531 37.812 14.336 1 33.28 7 PHE B C 1
ATOM 1241 O O . PHE B 1 7 ? -24.766 36.75 14.914 1 33.28 7 PHE B O 1
ATOM 1248 N N . VAL B 1 8 ? -24.641 37.75 13.031 1 34.47 8 VAL B N 1
ATOM 1249 C CA . VAL B 1 8 ? -24.062 36.625 12.297 1 34.47 8 VAL B CA 1
ATOM 1250 C C . VAL B 1 8 ? -22.578 36.5 12.625 1 34.47 8 VAL B C 1
ATOM 1252 O O . VAL B 1 8 ? -21.781 37.406 12.289 1 34.47 8 VAL B O 1
ATOM 1255 N N . ALA B 1 9 ? -22.172 35.938 13.719 1 33.5 9 ALA B N 1
ATOM 1256 C CA . ALA B 1 9 ? -20.797 35.531 13.953 1 33.5 9 ALA B CA 1
ATOM 1257 C C . ALA B 1 9 ? -20.25 34.75 12.758 1 33.5 9 ALA B C 1
ATOM 1259 O O . ALA B 1 9 ? -20.781 33.719 12.375 1 33.5 9 ALA B O 1
ATOM 1260 N N . LEU B 1 10 ? -19.734 35.438 11.773 1 35.31 10 LEU B N 1
ATOM 1261 C CA . LEU B 1 10 ? -18.891 34.844 10.75 1 35.31 10 LEU B CA 1
ATOM 1262 C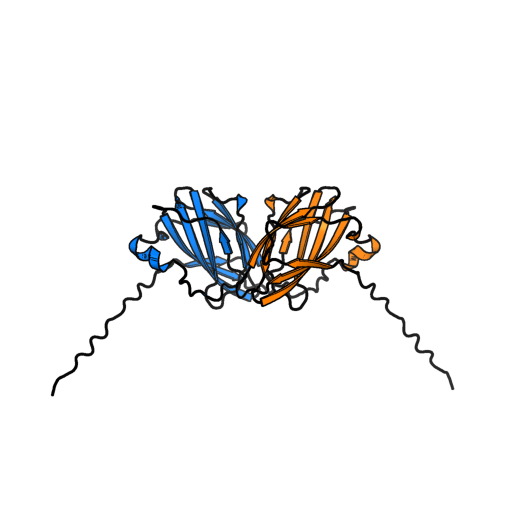 C . LEU B 1 10 ? -17.891 33.875 11.367 1 35.31 10 LEU B C 1
ATOM 1264 O O . LEU B 1 10 ? -16.953 34.281 12.055 1 35.31 10 LEU B O 1
ATOM 1268 N N . PHE B 1 11 ? -18.297 32.688 11.805 1 33.97 11 PHE B N 1
ATOM 1269 C CA . PHE B 1 11 ? -17.328 31.625 12.055 1 33.97 11 PHE B CA 1
ATOM 1270 C C . PHE B 1 11 ? -16.297 31.562 10.945 1 33.97 11 PHE B C 1
ATOM 1272 O O . PHE B 1 11 ? -16.641 31.297 9.789 1 33.97 11 PHE B O 1
ATOM 1279 N N . HIS B 1 12 ? -15.25 32.406 10.859 1 34.84 12 HIS B N 1
ATOM 1280 C CA . HIS B 1 12 ? -14.055 32.25 10.047 1 34.84 12 HIS B CA 1
ATOM 1281 C C . HIS B 1 12 ? -13.562 30.812 10.062 1 34.84 12 HIS B C 1
ATOM 1283 O O . HIS B 1 12 ? -13 30.359 11.062 1 34.84 12 HIS B O 1
ATOM 1289 N N . LEU B 1 13 ? -14.289 29.891 9.578 1 37.84 13 LEU B N 1
ATOM 1290 C CA . LEU B 1 13 ? -13.68 28.594 9.273 1 37.84 13 LEU B CA 1
ATOM 1291 C C . LEU B 1 13 ? -12.336 28.781 8.586 1 37.84 13 LEU B C 1
ATOM 1293 O O . LEU B 1 13 ? -12.273 29.312 7.473 1 37.84 13 LEU B O 1
ATOM 1297 N N . GLY B 1 14 ? -11.367 29.203 9.281 1 39.62 14 GLY B N 1
ATOM 1298 C CA . GLY B 1 14 ? -10.008 29.25 8.758 1 39.62 14 GLY B CA 1
ATOM 1299 C C . GLY B 1 14 ? -9.734 28.188 7.715 1 39.62 14 GLY B C 1
ATOM 1300 O O . GLY B 1 14 ? -9.664 27 8.047 1 39.62 14 GLY B O 1
ATOM 1301 N N . PHE B 1 15 ? -10.203 28.391 6.48 1 44.31 15 PHE B N 1
ATOM 1302 C CA . PHE B 1 15 ? -9.953 27.547 5.328 1 44.31 15 PHE B CA 1
ATOM 1303 C C . PHE B 1 15 ? -8.461 27.266 5.18 1 44.31 15 PHE B C 1
ATOM 1305 O O . PHE B 1 15 ? -7.652 28.188 5.082 1 44.31 15 PHE B O 1
ATOM 1312 N N . LEU B 1 16 ? -7.953 26.281 5.863 1 46.56 16 LEU B N 1
ATOM 1313 C CA . LEU B 1 16 ? -6.57 25.891 5.605 1 46.56 16 LEU B CA 1
ATOM 1314 C C . LEU B 1 16 ? -6.316 25.734 4.109 1 46.56 16 LEU B C 1
ATOM 1316 O O . LEU B 1 16 ? -6.973 24.938 3.445 1 46.56 16 LEU B O 1
ATOM 1320 N N . PHE B 1 17 ? -5.898 26.844 3.475 1 50.81 17 PHE B N 1
ATOM 1321 C CA . PHE B 1 17 ? -5.508 26.812 2.07 1 50.81 17 PHE B CA 1
ATOM 1322 C C . PHE B 1 17 ? -4.395 25.797 1.843 1 50.81 17 PHE B C 1
ATOM 1324 O O . PHE B 1 17 ? -3.43 25.75 2.609 1 50.81 17 PHE B O 1
ATOM 1331 N N . SER B 1 18 ? -4.773 24.656 1.38 1 56.06 18 SER B N 1
ATOM 1332 C CA . SER B 1 18 ? -3.705 23.734 1.022 1 56.06 18 SER B CA 1
ATOM 1333 C C . SER B 1 18 ? -3.271 23.922 -0.428 1 56.06 18 SER B C 1
ATOM 1335 O O . SER B 1 18 ? -4.098 24.219 -1.295 1 56.06 18 SER B O 1
ATOM 1337 N N . ILE B 1 19 ? -1.99 24.094 -0.687 1 61.62 19 ILE B N 1
ATOM 1338 C CA . ILE B 1 19 ? -1.417 24.078 -2.029 1 61.62 19 ILE B CA 1
ATOM 1339 C C . ILE B 1 19 ? -1.763 22.766 -2.725 1 61.62 19 ILE B C 1
ATOM 1341 O O . ILE B 1 19 ? -1.733 21.703 -2.102 1 61.62 19 ILE B O 1
ATOM 1345 N N . ILE B 1 20 ? -2.383 22.953 -3.922 1 60.38 20 ILE B N 1
ATOM 1346 C CA . ILE B 1 20 ? -2.703 21.781 -4.719 1 60.38 20 ILE B CA 1
ATOM 1347 C C . ILE B 1 20 ? -1.599 21.531 -5.742 1 60.38 20 ILE B C 1
ATOM 1349 O O . ILE B 1 20 ? -1.186 22.453 -6.453 1 60.38 20 ILE B O 1
ATOM 1353 N N . SER B 1 21 ? -0.905 20.406 -5.715 1 64.25 21 SER B N 1
ATOM 1354 C CA . SER B 1 21 ? 0.019 19.969 -6.758 1 64.25 21 SER B CA 1
ATOM 1355 C C . SER B 1 21 ? -0.63 18.938 -7.676 1 64.25 21 SER B C 1
ATOM 1357 O O . SER B 1 21 ? -1.083 17.891 -7.215 1 64.25 21 SER B O 1
ATOM 1359 N N . THR B 1 22 ? -0.845 19.359 -8.961 1 63.12 22 THR B N 1
ATOM 1360 C CA . THR B 1 22 ? -1.396 18.438 -9.945 1 63.12 22 THR B CA 1
ATOM 1361 C C . THR B 1 22 ? -0.287 17.609 -10.594 1 63.12 22 THR B C 1
ATOM 1363 O O . THR B 1 22 ? 0.732 18.172 -11.016 1 63.12 22 THR B O 1
ATOM 1366 N N . ILE B 1 23 ? -0.356 16.359 -10.453 1 66.38 23 ILE B N 1
ATOM 1367 C CA . ILE B 1 23 ? 0.62 15.453 -11.055 1 66.38 23 ILE B CA 1
ATOM 1368 C C . ILE B 1 23 ? -0.053 14.617 -12.133 1 66.38 23 ILE B C 1
ATOM 1370 O O . ILE B 1 23 ? -1.013 13.891 -11.859 1 66.38 23 ILE B O 1
ATOM 1374 N N . ASP B 1 24 ? 0.294 14.844 -13.367 1 60.56 24 ASP B N 1
ATOM 1375 C CA . ASP B 1 24 ? -0.123 13.961 -14.453 1 60.56 24 ASP B CA 1
ATOM 1376 C C . ASP B 1 24 ? 0.661 12.648 -14.422 1 60.56 24 ASP B C 1
ATOM 1378 O O . ASP B 1 24 ? 1.859 12.633 -14.711 1 60.56 24 ASP B O 1
ATOM 1382 N N . ILE B 1 25 ? 0.059 11.656 -14.023 1 62.97 25 ILE B N 1
ATOM 1383 C CA . ILE B 1 25 ? 0.741 10.398 -13.75 1 62.97 25 ILE B CA 1
ATOM 1384 C C . ILE B 1 25 ? 1.003 9.656 -15.055 1 62.97 25 ILE B C 1
ATOM 1386 O O . ILE B 1 25 ? 1.8 8.711 -15.094 1 62.97 25 ILE B O 1
ATOM 1390 N N . SER B 1 26 ? 0.248 9.945 -16.141 1 57.56 26 SER B N 1
ATOM 1391 C CA . SER B 1 26 ? 0.407 9.211 -17.391 1 57.56 26 SER B CA 1
ATOM 1392 C C . SER B 1 26 ? 1.841 9.297 -17.906 1 57.56 26 SER B C 1
ATOM 1394 O O . SER B 1 26 ? 2.281 8.445 -18.672 1 57.56 26 SER B O 1
ATOM 1396 N N . ASN B 1 27 ? 2.49 10.328 -17.516 1 56.19 27 ASN B N 1
ATOM 1397 C CA . ASN B 1 27 ? 3.857 10.5 -17.984 1 56.19 27 ASN B CA 1
ATOM 1398 C C . ASN B 1 27 ? 4.867 10.414 -16.844 1 56.19 27 ASN B C 1
ATOM 1400 O O . ASN B 1 27 ? 6.016 10.828 -17 1 56.19 27 ASN B O 1
ATOM 1404 N N . THR B 1 28 ? 4.348 10.117 -15.703 1 52.28 28 THR B N 1
ATOM 1405 C CA . THR B 1 28 ? 5.172 10.516 -14.562 1 52.28 28 THR B CA 1
ATOM 1406 C C . THR B 1 28 ? 6.082 9.375 -14.125 1 52.28 28 THR B C 1
ATOM 1408 O O . THR B 1 28 ? 5.613 8.266 -13.852 1 52.28 28 THR B O 1
ATOM 1411 N N . LYS B 1 29 ? 7.277 9.328 -14.703 1 53.22 29 LYS B N 1
ATOM 1412 C CA . LYS B 1 29 ? 8.383 8.688 -13.992 1 53.22 29 LYS B CA 1
ATOM 1413 C C . LYS B 1 29 ? 8.352 9.023 -12.508 1 53.22 29 LYS B C 1
ATOM 1415 O O . LYS B 1 29 ? 7.527 9.828 -12.062 1 53.22 29 LYS B O 1
ATOM 1420 N N . LYS B 1 30 ? 9.328 8.453 -11.781 1 55.75 30 LYS B N 1
ATOM 1421 C CA . LYS B 1 30 ? 9.68 8.727 -10.391 1 55.75 30 LYS B CA 1
ATOM 1422 C C . LYS B 1 30 ? 9.602 10.227 -10.094 1 55.75 30 LYS B C 1
ATOM 1424 O O . LYS B 1 30 ? 10.391 11.008 -10.617 1 55.75 30 LYS B O 1
ATOM 1429 N N . THR B 1 31 ? 8.359 10.625 -9.672 1 66.81 31 THR B N 1
ATOM 1430 C CA . THR B 1 31 ? 8.211 12.039 -9.336 1 66.81 31 THR B CA 1
ATOM 1431 C C . THR B 1 31 ? 8.484 12.273 -7.855 1 66.81 31 THR B C 1
ATOM 1433 O O . THR B 1 31 ? 8.289 11.383 -7.027 1 66.81 31 THR B O 1
ATOM 1436 N N . ASP B 1 32 ? 9.305 13.258 -7.578 1 84.81 32 ASP B N 1
ATOM 1437 C CA . ASP B 1 32 ? 9.586 13.727 -6.227 1 84.81 32 ASP B CA 1
ATOM 1438 C C . ASP B 1 32 ? 8.602 14.812 -5.801 1 84.81 32 ASP B C 1
ATOM 1440 O O . ASP B 1 32 ? 8.211 15.656 -6.613 1 84.81 32 ASP B O 1
ATOM 1444 N N . ILE B 1 33 ? 8.125 14.586 -4.648 1 88.88 33 ILE B N 1
ATOM 1445 C CA . ILE B 1 33 ? 7.363 15.648 -3.996 1 88.88 33 ILE B CA 1
ATOM 1446 C C . ILE B 1 33 ? 8.25 16.375 -2.994 1 88.88 33 ILE B C 1
ATOM 1448 O O . ILE B 1 33 ? 8.602 15.828 -1.946 1 88.88 33 ILE B O 1
ATOM 1452 N N . SER B 1 34 ? 8.617 17.594 -3.375 1 91.56 34 SER B N 1
ATOM 1453 C CA . SER B 1 34 ? 9.406 18.422 -2.467 1 91.56 34 SER B CA 1
ATOM 1454 C C . SER B 1 34 ? 8.539 19.453 -1.767 1 91.56 34 SER B C 1
ATOM 1456 O O . SER B 1 34 ? 8.055 20.391 -2.4 1 91.56 34 SER B O 1
ATOM 1458 N N . LEU B 1 35 ? 8.406 19.219 -0.443 1 92.19 35 LEU B N 1
ATOM 1459 C CA . LEU B 1 35 ? 7.664 20.203 0.341 1 92.19 35 LEU B CA 1
ATOM 1460 C C . LEU B 1 35 ? 8.516 21.438 0.604 1 92.19 35 LEU B C 1
ATOM 1462 O O . LEU 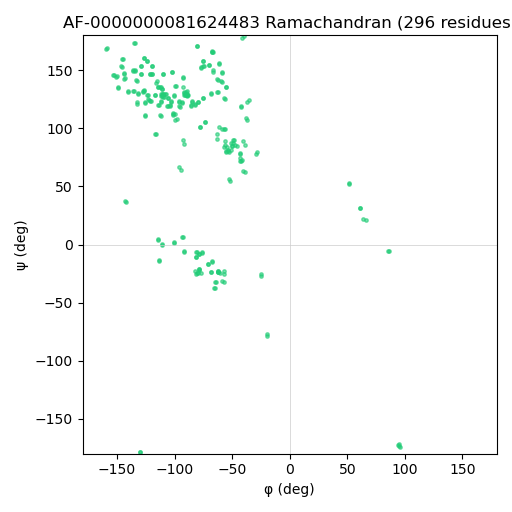B 1 35 ? 9.75 21.375 0.535 1 92.19 35 LEU B O 1
ATOM 1466 N N . SER B 1 36 ? 7.914 22.562 0.771 1 92.56 36 SER B N 1
ATOM 1467 C CA . SER B 1 36 ? 8.609 23.828 0.977 1 92.56 36 SER B CA 1
ATOM 1468 C C . SER B 1 36 ? 8.047 24.578 2.184 1 92.56 36 SER B C 1
ATOM 1470 O O . SER B 1 36 ? 7.133 24.094 2.848 1 92.56 36 SER B O 1
ATOM 1472 N N . GLU B 1 37 ? 8.586 25.781 2.455 1 91.81 37 GLU B N 1
ATOM 1473 C CA . GLU B 1 37 ? 8.133 26.609 3.564 1 91.81 37 GLU B CA 1
ATOM 1474 C C . GLU B 1 37 ? 6.672 27.016 3.381 1 91.81 37 GLU B C 1
ATOM 1476 O O . GLU B 1 37 ? 5.961 27.25 4.359 1 91.81 37 GLU B O 1
ATOM 1481 N N . ASN B 1 38 ? 6.195 27.016 2.129 1 90.88 38 ASN B N 1
ATOM 1482 C CA . ASN B 1 38 ? 4.816 27.391 1.838 1 90.88 38 ASN B CA 1
ATOM 1483 C C . ASN B 1 38 ? 3.832 26.328 2.316 1 90.88 38 ASN B C 1
ATOM 1485 O O . ASN B 1 38 ? 2.635 26.609 2.436 1 90.88 38 ASN B O 1
ATOM 1489 N N . ASP B 1 39 ? 4.371 25.172 2.561 1 91.94 39 ASP B N 1
ATOM 1490 C CA . ASP B 1 39 ? 3.518 24.062 2.98 1 91.94 39 ASP B CA 1
ATOM 1491 C C . ASP B 1 39 ? 3.418 23.984 4.504 1 91.94 39 ASP B C 1
ATOM 1493 O O . ASP B 1 39 ? 2.67 23.172 5.043 1 91.94 39 ASP B O 1
ATOM 1497 N N . ILE B 1 40 ? 4.164 24.797 5.18 1 93.19 40 ILE B N 1
ATOM 1498 C CA . ILE B 1 40 ? 4.227 24.719 6.633 1 93.19 40 ILE B CA 1
ATOM 1499 C C . ILE B 1 40 ? 2.895 25.156 7.234 1 93.19 40 ILE B C 1
ATOM 1501 O O . ILE B 1 40 ? 2.334 26.172 6.844 1 93.19 40 ILE B O 1
ATOM 1505 N N . VAL B 1 41 ? 2.438 24.328 8.086 1 90.44 41 VAL B N 1
ATOM 1506 C CA . VAL B 1 41 ? 1.232 24.656 8.844 1 90.44 41 VAL B CA 1
ATOM 1507 C C . VAL B 1 41 ? 1.599 25.484 10.07 1 90.44 41 VAL B C 1
ATOM 1509 O O . VAL B 1 41 ? 2.383 25.047 10.914 1 90.44 41 VAL B O 1
ATOM 1512 N N . PRO B 1 42 ? 1.011 26.609 10.148 1 88.88 42 PRO B N 1
ATOM 1513 C CA . PRO B 1 42 ? 1.282 27.406 11.352 1 88.88 42 PRO B CA 1
ATOM 1514 C C . PRO B 1 42 ? 0.907 26.672 12.641 1 88.88 42 PRO B C 1
ATOM 1516 O O . PRO B 1 42 ? -0.074 25.938 12.672 1 88.88 42 PRO B O 1
ATOM 1519 N N . LYS B 1 43 ? 1.653 26.922 13.711 1 83.81 43 LYS B N 1
ATOM 1520 C CA . LYS B 1 43 ? 1.492 26.219 14.984 1 83.81 43 LYS B C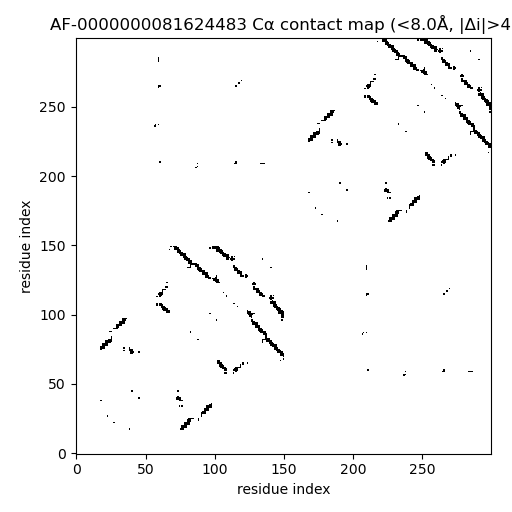A 1
ATOM 1521 C C . LYS B 1 43 ? 0.069 26.375 15.516 1 83.81 43 LYS B C 1
ATOM 1523 O O . LYS B 1 43 ? -0.475 25.438 16.109 1 83.81 43 LYS B O 1
ATOM 1528 N N . ASN B 1 44 ? -0.604 27.422 15.297 1 79.94 44 ASN B N 1
ATOM 1529 C CA . ASN B 1 44 ? -1.942 27.672 15.812 1 79.94 44 ASN B CA 1
ATOM 1530 C C . ASN B 1 44 ? -3.002 26.891 15.047 1 79.94 44 ASN B C 1
ATOM 1532 O O . ASN B 1 44 ? -4.16 26.828 15.469 1 79.94 44 ASN B O 1
ATOM 1536 N N . GLN B 1 45 ? -2.602 26.219 13.969 1 78.44 45 GLN B N 1
ATOM 1537 C CA . GLN B 1 45 ? -3.562 25.484 13.148 1 78.44 45 GLN B CA 1
ATOM 1538 C C . GLN B 1 45 ? -3.357 23.969 13.273 1 78.44 45 GLN B C 1
ATOM 1540 O O . GLN B 1 45 ? -4.098 23.188 12.68 1 78.44 45 GLN B O 1
ATOM 1545 N N . LEU B 1 46 ? -2.428 23.578 14.016 1 78 46 LEU B N 1
ATOM 1546 C CA . LEU B 1 46 ? -2.078 22.172 14.125 1 78 46 LEU B CA 1
ATOM 1547 C C . LEU B 1 46 ? -3.227 21.375 14.734 1 78 46 LEU B C 1
ATOM 1549 O O . LEU B 1 46 ? -3.406 20.188 14.414 1 78 46 LEU B O 1
ATOM 1553 N N . LYS B 1 47 ? -3.943 21.938 15.562 1 69.38 47 LYS B N 1
ATOM 1554 C CA . LYS B 1 47 ? -5.047 21.25 16.234 1 69.38 47 LYS B CA 1
ATOM 1555 C C . LYS B 1 47 ? -6.102 20.797 15.219 1 69.38 47 LYS B C 1
ATOM 1557 O O . LYS B 1 47 ? -6.82 19.828 15.461 1 69.38 47 LYS B O 1
ATOM 1562 N N . GLN B 1 48 ? -6.113 21.469 14.125 1 65.62 48 GLN B N 1
ATOM 1563 C CA . GLN B 1 48 ? -7.098 21.156 13.094 1 65.62 48 GLN B CA 1
ATOM 1564 C C . GLN B 1 48 ? -6.684 19.922 12.289 1 65.62 48 GLN B C 1
ATOM 1566 O O . GLN B 1 48 ? -7.5 19.344 11.578 1 65.62 48 GLN B O 1
ATOM 1571 N N . LEU B 1 49 ? -5.422 19.594 12.305 1 65.25 49 LEU B N 1
ATOM 1572 C CA . LEU B 1 49 ? -4.91 18.484 11.5 1 65.25 49 LEU B CA 1
ATOM 1573 C C . LEU B 1 49 ? -5.148 17.156 12.195 1 65.25 49 LEU B C 1
ATOM 1575 O O . LEU B 1 49 ? -4.957 16.094 11.602 1 65.25 49 LEU B O 1
ATOM 1579 N N . VAL B 1 50 ? -5.309 17.188 13.523 1 54.94 50 VAL B N 1
ATOM 1580 C CA . VAL B 1 50 ? -5.582 15.93 14.195 1 54.94 50 VAL B CA 1
ATOM 1581 C C . VAL B 1 50 ? -6.887 15.336 13.672 1 54.94 50 VAL B C 1
ATOM 1583 O O . VAL B 1 50 ? -7.926 16 13.672 1 54.94 50 VAL B O 1
ATOM 1586 N N . PRO B 1 51 ? -6.629 14.375 12.789 1 50.88 51 PRO B N 1
ATOM 1587 C CA . PRO B 1 51 ? -7.91 13.805 12.367 1 50.88 51 PRO B CA 1
ATOM 1588 C C . PRO B 1 51 ? -8.914 13.703 13.508 1 50.88 51 PRO B C 1
ATOM 1590 O O . PRO B 1 51 ? -8.539 13.406 14.648 1 50.88 51 PRO B O 1
ATOM 1593 N N . SER B 1 52 ? -9.898 14.5 13.492 1 43.31 52 SER B N 1
ATOM 1594 C CA . SER B 1 52 ? -10.953 14.258 14.469 1 43.31 52 SER B CA 1
ATOM 1595 C C . SER B 1 52 ? -11.18 12.766 14.68 1 43.31 52 SER B C 1
ATOM 1597 O O . SER B 1 52 ? -10.945 11.961 13.773 1 43.31 52 SER B O 1
ATOM 1599 N N . SER B 1 53 ? -11.031 12.414 15.953 1 43.12 53 SER B N 1
ATOM 1600 C CA . SER B 1 53 ? -11.477 11.07 16.297 1 43.12 53 SER B CA 1
ATOM 1601 C C . SER B 1 53 ? -12.539 10.578 15.32 1 43.12 53 SER B C 1
ATOM 1603 O O . SER B 1 53 ? -12.758 9.367 15.18 1 43.12 53 SER B O 1
ATOM 1605 N N . ASP B 1 54 ? -13.172 11.648 14.828 1 42.03 54 ASP B N 1
ATOM 1606 C CA . ASP B 1 54 ? -14.391 11.32 14.094 1 42.03 54 ASP B CA 1
ATOM 1607 C C . ASP B 1 54 ? -14.07 10.852 12.68 1 42.03 54 ASP B C 1
ATOM 1609 O O . ASP B 1 54 ? -14.977 10.672 11.859 1 42.03 54 ASP B O 1
ATOM 1613 N N . ARG B 1 55 ? -12.969 11.266 12.227 1 45.78 55 ARG B N 1
ATOM 1614 C CA . ARG B 1 55 ? -12.867 10.688 10.891 1 45.78 55 ARG B CA 1
ATOM 1615 C C . ARG B 1 55 ? -13.062 9.18 10.93 1 45.78 55 ARG B C 1
ATOM 1617 O O . ARG B 1 55 ? -12.148 8.438 11.305 1 45.78 55 ARG B O 1
ATOM 1624 N N . SER B 1 56 ? -14.055 8.812 11.406 1 46 56 SER B N 1
ATOM 1625 C CA . SER B 1 56 ? -14.633 7.469 11.438 1 46 56 SER B CA 1
ATOM 1626 C C . SER B 1 56 ? -14.039 6.586 10.352 1 46 56 SER B C 1
ATOM 1628 O O . SER B 1 56 ? -13.609 5.461 10.617 1 46 56 SER B O 1
ATOM 1630 N N . THR B 1 57 ? -14.578 6.793 8.984 1 56.28 57 THR B N 1
ATOM 1631 C CA . THR B 1 57 ? -14.445 5.703 8.031 1 56.28 57 THR B CA 1
ATOM 1632 C C . THR B 1 57 ? -13.188 5.883 7.176 1 56.28 57 THR B C 1
ATOM 1634 O O . THR B 1 57 ? -13.227 6.543 6.137 1 56.28 57 THR B O 1
ATOM 1637 N N . SER B 1 58 ? -11.938 5.832 7.797 1 76.25 58 SER B N 1
ATOM 1638 C CA . SER B 1 58 ? -10.719 5.812 6.984 1 76.25 58 SER B CA 1
ATOM 1639 C C . SER B 1 58 ? -10.875 4.891 5.781 1 76.25 58 SER B C 1
ATOM 1641 O O . SER B 1 58 ? -11.484 3.826 5.883 1 76.25 58 SER B O 1
ATOM 1643 N N . PHE B 1 59 ? -10.734 5.59 4.613 1 88.81 59 PHE B N 1
ATOM 1644 C CA . PHE B 1 59 ? -10.688 4.777 3.404 1 88.81 59 PHE B CA 1
ATOM 1645 C C . PHE B 1 59 ? -9.531 3.791 3.451 1 88.81 59 PHE B C 1
ATOM 1647 O O . PHE B 1 59 ? -8.445 4.125 3.936 1 88.81 59 PHE B O 1
ATOM 1654 N N . ILE B 1 60 ? -9.719 2.705 3.047 1 94 60 ILE B N 1
ATOM 1655 C CA . ILE B 1 60 ? -8.75 1.612 3.148 1 94 60 ILE B CA 1
ATOM 1656 C C . ILE B 1 60 ? -7.484 1.968 2.375 1 94 60 ILE B C 1
ATOM 1658 O O . ILE B 1 60 ? -6.414 1.423 2.645 1 94 60 ILE B O 1
ATOM 1662 N N . GLY B 1 61 ? -7.609 2.896 1.384 1 96.56 61 GLY B N 1
ATOM 1663 C CA . GLY B 1 61 ? -6.457 3.299 0.594 1 96.56 61 GLY B CA 1
ATOM 1664 C C . GLY B 1 61 ? -5.594 4.336 1.284 1 96.56 61 GLY B C 1
ATOM 1665 O O . GLY B 1 61 ? -4.484 4.633 0.829 1 96.56 61 GLY B O 1
ATOM 1666 N N . ASP B 1 62 ? -6.078 4.918 2.404 1 94.75 62 ASP B N 1
ATOM 1667 C CA . ASP B 1 62 ? -5.309 5.883 3.178 1 94.75 62 ASP B CA 1
ATOM 1668 C C . ASP B 1 62 ? -4.141 5.207 3.893 1 94.75 62 ASP B C 1
ATOM 1670 O O . ASP B 1 62 ? -4.188 4.008 4.172 1 94.75 62 ASP B O 1
ATOM 1674 N N . ALA B 1 63 ? -3.146 6.016 4.145 1 94.38 63 ALA B N 1
ATOM 1675 C CA . ALA B 1 63 ? -1.98 5.461 4.828 1 94.38 63 ALA B CA 1
ATOM 1676 C C . ALA B 1 63 ? -1.38 6.473 5.801 1 94.38 63 ALA B C 1
ATOM 1678 O O . ALA B 1 63 ? -1.369 7.676 5.523 1 94.38 63 ALA B O 1
ATOM 1679 N N . PHE B 1 64 ? -0.857 5.969 6.836 1 92.5 64 PHE B N 1
ATOM 1680 C CA . PHE B 1 64 ? -0.027 6.789 7.711 1 92.5 64 PHE B CA 1
ATOM 1681 C C . PHE B 1 64 ? 1.096 5.961 8.328 1 92.5 64 PHE B C 1
ATOM 1683 O O . PHE B 1 64 ? 0.999 4.738 8.406 1 92.5 64 PHE B O 1
ATOM 1690 N N . SER B 1 65 ? 2.113 6.586 8.648 1 92.25 65 SER B N 1
ATOM 1691 C CA . SER B 1 65 ? 3.262 5.938 9.273 1 92.25 65 SER B CA 1
ATOM 1692 C C . SER B 1 65 ? 4.051 6.918 10.133 1 92.25 65 SER B C 1
ATOM 1694 O O . SER B 1 65 ? 4.195 8.086 9.781 1 92.25 65 SER B O 1
ATOM 1696 N N . GLY B 1 66 ? 4.598 6.324 11.25 1 92.44 66 GLY B N 1
ATOM 1697 C CA . GLY B 1 66 ? 5.465 7.117 12.109 1 92.44 66 GLY B CA 1
ATOM 1698 C C . GLY B 1 66 ? 4.738 7.75 13.281 1 92.44 66 GLY B C 1
ATOM 1699 O O . GLY B 1 66 ? 3.584 7.41 13.555 1 92.44 66 GLY B O 1
ATOM 1700 N N . ASN B 1 67 ? 5.512 8.586 13.977 1 89.81 67 ASN B N 1
ATOM 1701 C CA . ASN B 1 67 ? 5.004 9.211 15.195 1 89.81 67 ASN B CA 1
ATOM 1702 C C . ASN B 1 67 ? 5.215 10.727 15.172 1 89.81 67 ASN B C 1
ATOM 1704 O O . ASN B 1 67 ? 6.137 11.219 14.523 1 89.81 67 ASN B O 1
ATOM 1708 N N . ARG B 1 68 ? 4.344 11.352 15.906 1 89.25 68 ARG B N 1
ATOM 1709 C CA . ARG B 1 68 ? 4.457 12.797 16.062 1 89.25 68 ARG B CA 1
ATOM 1710 C C . ARG B 1 68 ? 5.281 13.156 17.297 1 89.25 68 ARG B C 1
ATOM 1712 O O . ARG B 1 68 ? 5.199 12.477 18.312 1 89.25 68 ARG B O 1
ATOM 1719 N N . TYR B 1 69 ? 6.055 14.242 17.172 1 88.31 69 TYR B N 1
ATOM 1720 C CA . TYR B 1 69 ? 6.91 14.711 18.25 1 88.31 69 TYR B CA 1
ATOM 1721 C C . TYR B 1 69 ? 6.648 16.188 18.562 1 88.31 69 TYR B C 1
ATOM 1723 O O . TYR B 1 69 ? 6.148 16.922 17.703 1 88.31 69 TYR B O 1
ATOM 1731 N N . PRO B 1 70 ? 7.098 16.531 19.812 1 86.62 70 PRO B N 1
ATOM 1732 C CA . PRO B 1 70 ? 7.008 17.969 20.094 1 86.62 70 PRO B CA 1
ATOM 1733 C C . PRO B 1 70 ? 7.953 18.797 19.234 1 86.62 70 PRO B C 1
ATOM 1735 O O . PRO B 1 70 ? 9.023 18.328 18.844 1 86.62 70 PRO B O 1
ATOM 1738 N N . ASN B 1 71 ? 7.59 20.078 18.922 1 88 71 ASN B N 1
ATOM 1739 C CA . ASN B 1 71 ? 8.398 21.078 18.219 1 88 71 ASN B CA 1
ATOM 1740 C C . ASN B 1 71 ? 8.719 20.641 16.797 1 88 71 ASN B C 1
ATOM 1742 O O . ASN B 1 71 ? 9.75 21.031 16.25 1 88 71 ASN B O 1
ATOM 1746 N N . GLU B 1 72 ? 7.961 19.797 16.312 1 92.5 72 GLU B N 1
ATOM 1747 C CA . GLU B 1 72 ? 8.109 19.406 14.906 1 92.5 72 GLU B CA 1
ATOM 1748 C C . GLU B 1 72 ? 7.562 20.5 13.984 1 92.5 72 GLU B C 1
ATOM 1750 O O . GLU B 1 72 ? 6.801 21.359 14.414 1 92.5 72 GLU B O 1
ATOM 1755 N N . VAL B 1 73 ? 8.117 20.5 12.797 1 94.25 73 VAL B N 1
ATOM 1756 C CA . VAL B 1 73 ? 7.504 21.281 11.727 1 94.25 73 VAL B CA 1
ATOM 1757 C C . VAL B 1 73 ? 6.516 20.406 10.953 1 94.25 73 VAL B C 1
ATOM 1759 O O . VAL B 1 73 ? 6.848 19.297 10.547 1 94.25 73 VAL B O 1
ATOM 1762 N N . VAL B 1 74 ? 5.32 20.875 10.781 1 93.62 74 VAL B N 1
ATOM 1763 C CA . VAL B 1 74 ? 4.285 20.125 10.078 1 93.62 74 VAL B CA 1
ATOM 1764 C C . VAL B 1 74 ? 4.027 20.766 8.711 1 93.62 74 VAL B C 1
ATOM 1766 O O . VAL B 1 74 ? 3.855 21.984 8.609 1 93.62 74 VAL B O 1
ATOM 1769 N N . TYR B 1 75 ? 4.051 19.938 7.715 1 92.56 75 TYR B N 1
ATOM 1770 C CA . TYR B 1 75 ? 3.762 20.344 6.344 1 92.56 75 TYR B CA 1
ATOM 1771 C C . TYR B 1 75 ? 2.434 19.766 5.875 1 92.56 75 TYR B C 1
ATOM 1773 O O . TYR B 1 75 ? 2.082 18.625 6.227 1 92.56 75 TYR B O 1
ATOM 1781 N N . ARG B 1 76 ? 1.768 20.5 5.07 1 92 76 ARG B N 1
ATOM 1782 C CA . ARG B 1 76 ? 0.49 20.062 4.52 1 92 76 ARG B CA 1
ATOM 1783 C C . ARG B 1 76 ? 0.36 20.453 3.053 1 92 76 ARG B C 1
ATOM 1785 O O . ARG B 1 76 ? 0.63 21.609 2.689 1 92 76 ARG B O 1
ATOM 1792 N N . ARG B 1 77 ? -0.024 19.531 2.236 1 90.69 77 ARG B N 1
ATOM 1793 C CA . ARG B 1 77 ? -0.235 19.781 0.813 1 90.69 77 ARG B CA 1
ATOM 1794 C C . ARG B 1 77 ? -1.312 18.859 0.252 1 90.69 77 ARG B C 1
ATOM 1796 O O . ARG B 1 77 ? -1.466 17.719 0.709 1 90.69 77 ARG B O 1
ATOM 1803 N N . ILE B 1 78 ? -2.096 19.359 -0.68 1 91.19 78 ILE B N 1
ATOM 1804 C CA . ILE B 1 78 ? -3 18.5 -1.429 1 91.19 78 ILE B CA 1
ATOM 1805 C C . ILE B 1 78 ? -2.33 18.047 -2.725 1 91.19 78 ILE B C 1
ATOM 1807 O O . ILE B 1 78 ? -1.86 18.875 -3.508 1 91.19 78 ILE B O 1
ATOM 1811 N N . LEU B 1 79 ? -2.223 16.781 -2.891 1 91 79 LEU B N 1
ATOM 1812 C CA . LEU B 1 79 ? -1.724 16.203 -4.133 1 91 79 LEU B CA 1
ATOM 1813 C C . LEU B 1 79 ? -2.875 15.797 -5.047 1 91 79 LEU B C 1
ATOM 1815 O O . LEU B 1 79 ? -3.766 15.047 -4.641 1 91 79 LEU B O 1
ATOM 1819 N N . GLN B 1 80 ? -2.887 16.312 -6.188 1 91.5 80 GLN B N 1
ATOM 1820 C CA . GLN B 1 80 ? -3.889 15.93 -7.176 1 91.5 80 GLN B CA 1
ATOM 1821 C C . GLN B 1 80 ? -3.279 15.047 -8.266 1 91.5 80 GLN B C 1
ATOM 1823 O O . GLN B 1 80 ? -2.352 15.461 -8.961 1 91.5 80 GLN B O 1
ATOM 1828 N N . PHE B 1 81 ? -3.781 13.852 -8.375 1 91 81 PHE B N 1
ATOM 1829 C CA . PHE B 1 81 ? -3.336 12.914 -9.391 1 91 81 PHE B CA 1
ATOM 1830 C C . PHE B 1 81 ? -4.43 12.68 -10.43 1 91 81 PHE B C 1
ATOM 1832 O O . PHE B 1 81 ? -5.555 12.312 -10.078 1 91 81 PHE B O 1
ATOM 1839 N N . ASP B 1 82 ? -4.062 12.844 -11.664 1 89 82 ASP B N 1
ATOM 1840 C CA . ASP B 1 82 ? -4.992 12.57 -12.758 1 89 82 ASP B CA 1
ATOM 1841 C C . ASP B 1 82 ? -4.551 11.352 -13.555 1 89 82 ASP B C 1
ATOM 1843 O O . ASP B 1 82 ? -3.412 11.289 -14.031 1 89 82 ASP B O 1
ATOM 1847 N N . ASN B 1 83 ? -5.445 10.375 -13.625 1 90.19 83 ASN B N 1
ATOM 1848 C CA . ASN B 1 83 ? -5.23 9.195 -14.453 1 90.19 83 ASN B CA 1
ATOM 1849 C C . ASN B 1 83 ? -6.27 9.102 -15.57 1 90.19 83 ASN B C 1
ATOM 1851 O O . ASN B 1 83 ? -7.363 8.57 -15.359 1 90.19 83 ASN B O 1
ATOM 1855 N N . PRO B 1 84 ? -5.996 9.555 -16.703 1 88.75 84 PRO B N 1
ATOM 1856 C CA . PRO B 1 84 ? -6.969 9.523 -17.797 1 88.75 84 PRO B CA 1
ATOM 1857 C C . PRO B 1 84 ? -7.035 8.164 -18.484 1 88.75 84 PRO B C 1
ATOM 1859 O O . PRO B 1 84 ? -7.848 7.973 -19.391 1 88.75 84 PRO B O 1
ATOM 1862 N N . THR B 1 85 ? -6.164 7.262 -18.125 1 85.75 85 THR B N 1
ATOM 1863 C CA . THR B 1 85 ? -6.09 5.973 -18.797 1 85.75 85 THR B CA 1
ATOM 1864 C C . THR B 1 85 ? -7.16 5.023 -18.266 1 85.75 85 THR B C 1
ATOM 1866 O O . THR B 1 85 ? -7.812 5.316 -17.25 1 85.75 85 THR B O 1
ATOM 1869 N N . THR B 1 86 ? -7.344 3.869 -18.906 1 87.56 86 THR B N 1
ATOM 1870 C CA . THR B 1 86 ? -8.391 2.914 -18.562 1 87.56 86 THR B CA 1
ATOM 1871 C C . THR B 1 86 ? -7.859 1.868 -17.578 1 87.56 86 THR B C 1
ATOM 1873 O O . THR B 1 86 ? -8.555 0.906 -17.25 1 87.56 86 THR B O 1
ATOM 1876 N N . GLU B 1 87 ? -6.633 2.018 -17.078 1 86.69 87 GLU B N 1
ATOM 1877 C CA . GLU B 1 87 ? -6.023 1.071 -16.156 1 86.69 87 GLU B CA 1
ATOM 1878 C C . GLU B 1 87 ? -5.582 1.766 -14.875 1 86.69 87 GLU B C 1
ATOM 1880 O O . GLU B 1 87 ? -5.422 2.988 -14.844 1 86.69 87 GLU B O 1
ATOM 1885 N N . ILE B 1 88 ? -5.453 0.984 -13.867 1 90.69 88 ILE B N 1
ATOM 1886 C CA . ILE B 1 88 ? -4.84 1.49 -12.648 1 90.69 88 ILE B CA 1
ATOM 1887 C C . ILE B 1 88 ? -3.391 1.888 -12.922 1 90.69 88 ILE B C 1
ATOM 1889 O O . ILE B 1 88 ? -2.656 1.155 -13.594 1 90.69 88 ILE B O 1
ATOM 1893 N N . HIS B 1 89 ? -3.037 3.031 -12.508 1 89.75 89 HIS B N 1
ATOM 1894 C CA . HIS B 1 89 ? -1.653 3.473 -12.656 1 89.75 89 HIS B CA 1
ATOM 1895 C C . HIS B 1 89 ? -0.906 3.383 -11.328 1 89.75 89 HIS B C 1
ATOM 1897 O O . HIS B 1 89 ? -1.359 3.926 -10.32 1 89.75 89 HIS B O 1
ATOM 1903 N N . SER B 1 90 ? 0.188 2.643 -11.336 1 88.62 90 SER B N 1
ATOM 1904 C CA . SER B 1 90 ? 1.031 2.461 -10.156 1 88.62 90 SER B CA 1
ATOM 1905 C C . SER B 1 90 ? 2.375 3.164 -10.328 1 88.62 90 SER B C 1
ATOM 1907 O O . SER B 1 90 ? 3.004 3.064 -11.383 1 88.62 90 SER B O 1
ATOM 1909 N N . PHE B 1 91 ? 2.785 3.883 -9.32 1 87.25 91 PHE B N 1
ATOM 1910 C CA . PHE B 1 91 ? 4.078 4.559 -9.367 1 87.25 91 PHE B CA 1
ATOM 1911 C C . PHE B 1 91 ? 4.57 4.887 -7.965 1 87.25 91 PHE B C 1
ATOM 1913 O O . PHE B 1 91 ? 3.826 4.75 -6.992 1 87.25 91 PHE B O 1
ATOM 1920 N N . SER B 1 92 ? 5.816 5.281 -7.91 1 89.19 92 SER B N 1
ATOM 1921 C CA . SER B 1 92 ? 6.426 5.66 -6.641 1 89.19 92 SER B CA 1
ATOM 1922 C C . SER B 1 92 ? 6.898 7.109 -6.664 1 89.19 92 SER B C 1
ATOM 1924 O O . SER B 1 92 ? 7.312 7.613 -7.711 1 89.19 92 SER B O 1
ATOM 1926 N N . MET B 1 93 ? 6.82 7.734 -5.539 1 90.5 93 MET B N 1
ATOM 1927 C CA . MET B 1 93 ? 7.352 9.086 -5.375 1 90.5 93 MET B CA 1
ATOM 1928 C C . MET B 1 93 ? 8.148 9.203 -4.078 1 90.5 93 MET B C 1
ATOM 1930 O O . MET B 1 93 ? 7.82 8.555 -3.084 1 90.5 93 MET B O 1
ATOM 1934 N N . THR B 1 94 ? 9.109 10.062 -4.16 1 92.06 94 THR B N 1
ATOM 1935 C CA . THR B 1 94 ? 9.875 10.383 -2.961 1 92.06 94 THR B CA 1
ATOM 1936 C C . THR B 1 94 ? 9.406 11.695 -2.352 1 92.06 94 THR B C 1
ATOM 1938 O O . THR B 1 94 ? 9.297 12.703 -3.053 1 92.06 94 THR B O 1
ATOM 1941 N N . LEU B 1 95 ? 9.117 11.617 -1.073 1 94.12 95 LEU B N 1
ATOM 1942 C CA . LEU B 1 95 ? 8.758 12.805 -0.309 1 94.12 95 LEU B CA 1
ATOM 1943 C C . LEU B 1 95 ? 9.992 13.438 0.328 1 94.12 95 LEU B C 1
ATOM 1945 O O . LEU B 1 95 ? 10.766 12.75 1.001 1 94.12 95 LEU B O 1
ATOM 1949 N N . ASN B 1 96 ? 10.086 14.711 0.101 1 94.25 96 ASN B N 1
ATOM 1950 C CA . ASN B 1 96 ? 11.211 15.445 0.658 1 94.25 96 ASN B CA 1
ATOM 1951 C C . ASN B 1 96 ? 10.75 16.688 1.416 1 94.25 96 ASN B C 1
ATOM 1953 O O . ASN B 1 96 ? 9.781 17.328 1.022 1 94.25 96 ASN B O 1
ATOM 1957 N N . VAL B 1 97 ? 11.508 16.984 2.453 1 94.31 97 VAL B N 1
ATOM 1958 C CA . VAL B 1 97 ? 11.289 18.219 3.191 1 94.31 97 VAL B CA 1
ATOM 1959 C C . VAL B 1 97 ? 12.547 19.078 3.137 1 94.31 97 VAL B C 1
ATOM 1961 O O . VAL B 1 97 ? 13.648 18.562 2.938 1 94.31 97 VAL B O 1
ATOM 1964 N N . PRO B 1 98 ? 12.367 20.375 3.264 1 90.69 98 PRO B N 1
ATOM 1965 C CA . PRO B 1 98 ? 13.539 21.25 3.145 1 90.69 98 PRO B CA 1
ATOM 1966 C C . PRO B 1 98 ? 14.547 21.031 4.277 1 90.69 98 PRO B C 1
ATOM 1968 O O . PRO B 1 98 ? 15.758 21.109 4.055 1 90.69 98 PRO B O 1
ATOM 1971 N N . ASN B 1 99 ? 14.07 20.781 5.465 1 89.88 99 ASN B N 1
ATOM 1972 C CA . ASN B 1 99 ? 14.961 20.594 6.605 1 89.88 99 ASN B CA 1
ATOM 1973 C C . ASN B 1 99 ? 14.438 19.547 7.57 1 89.88 99 ASN B C 1
ATOM 1975 O O . ASN B 1 99 ? 13.227 19.453 7.797 1 89.88 99 ASN B O 1
ATOM 1979 N N . GLY B 1 100 ? 15.477 18.797 8.094 1 92.75 100 GLY B N 1
ATOM 1980 C CA . GLY B 1 100 ? 15.125 17.844 9.141 1 92.75 100 GLY B CA 1
ATOM 1981 C C . GLY B 1 100 ? 14.867 16.453 8.617 1 92.75 100 GLY B C 1
ATOM 1982 O O . GLY B 1 100 ? 15.203 16.141 7.469 1 92.75 100 GLY B O 1
ATOM 1983 N N . ILE B 1 101 ? 14.375 15.609 9.492 1 95.56 101 ILE B N 1
ATOM 1984 C CA . ILE B 1 101 ? 14.047 14.227 9.164 1 95.56 101 ILE B CA 1
ATOM 1985 C C . ILE B 1 101 ? 12.547 14 9.32 1 95.56 101 ILE B C 1
ATOM 1987 O O . ILE B 1 101 ? 11.938 14.484 10.273 1 95.56 101 ILE B O 1
ATOM 1991 N N . ILE B 1 102 ? 12.008 13.266 8.391 1 96.81 102 ILE B N 1
ATOM 1992 C CA . 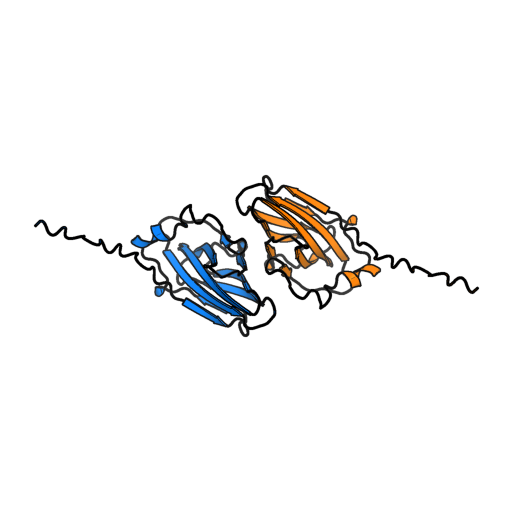ILE B 1 102 ? 10.578 12.984 8.391 1 96.81 102 ILE B CA 1
ATOM 1993 C C . ILE B 1 102 ? 10.266 11.875 9.391 1 96.81 102 ILE B C 1
ATOM 1995 O O . ILE B 1 102 ? 10.781 10.758 9.273 1 96.81 102 ILE B O 1
ATOM 1999 N N . ASN B 1 103 ? 9.406 12.172 10.328 1 95.56 103 ASN B N 1
ATOM 2000 C CA . ASN B 1 103 ? 9.078 11.195 11.359 1 95.56 103 ASN B CA 1
ATOM 2001 C C . ASN B 1 103 ? 7.629 10.727 11.25 1 95.56 103 ASN B C 1
ATOM 2003 O O . ASN B 1 103 ? 7.254 9.719 11.852 1 95.56 103 ASN B O 1
ATOM 2007 N N . TYR B 1 104 ? 6.887 11.43 10.477 1 94.38 104 TYR B N 1
ATOM 2008 C CA . TYR B 1 104 ? 5.469 11.117 10.367 1 94.38 104 TYR B CA 1
ATOM 2009 C C . TYR B 1 104 ? 4.934 11.469 8.984 1 94.38 104 TYR B C 1
ATOM 2011 O O . TYR B 1 104 ? 5.242 12.539 8.453 1 94.38 104 TYR B O 1
ATOM 2019 N N . VAL B 1 105 ? 4.16 10.594 8.406 1 94.88 105 VAL B N 1
ATOM 2020 C CA . VAL B 1 105 ? 3.486 10.812 7.129 1 94.88 105 VAL B CA 1
ATOM 2021 C C . VAL B 1 105 ? 2.043 10.32 7.215 1 94.88 105 VAL B C 1
ATOM 2023 O O . VAL B 1 105 ? 1.78 9.234 7.734 1 94.88 105 VAL B O 1
ATOM 2026 N N . ASN B 1 106 ? 1.158 11.109 6.789 1 94 106 ASN B N 1
ATOM 2027 C CA . ASN B 1 106 ? -0.257 10.773 6.676 1 94 106 ASN B CA 1
ATOM 2028 C C . ASN B 1 106 ? -0.82 11.172 5.312 1 94 106 ASN B C 1
ATOM 2030 O O . ASN B 1 106 ? -0.714 12.328 4.906 1 94 106 ASN B O 1
ATOM 2034 N N . ILE B 1 107 ? -1.335 10.242 4.637 1 94.25 107 ILE B N 1
ATOM 2035 C CA . ILE B 1 107 ? -1.919 10.445 3.314 1 94.25 107 ILE B CA 1
ATOM 2036 C C . ILE B 1 107 ? -3.383 10.008 3.322 1 94.25 107 ILE B C 1
ATOM 2038 O O . ILE B 1 107 ? -3.686 8.836 3.572 1 94.25 107 ILE B O 1
ATOM 2042 N N . MET B 1 108 ? -4.234 10.906 2.963 1 93.12 108 MET B N 1
ATOM 2043 C CA . MET B 1 108 ? -5.664 10.617 3.041 1 93.12 108 MET B CA 1
ATOM 2044 C C . MET B 1 108 ? -6.371 11.039 1.758 1 93.12 108 MET B C 1
ATOM 2046 O O . MET B 1 108 ? -6.094 12.109 1.21 1 93.12 108 MET B O 1
ATOM 2050 N N . ASN B 1 109 ? -7.297 10.188 1.418 1 93.62 109 ASN B N 1
ATOM 2051 C CA . ASN B 1 109 ? -8.141 10.539 0.281 1 93.62 109 ASN B CA 1
ATOM 2052 C C . ASN B 1 109 ? -9.172 11.602 0.652 1 93.62 109 ASN B C 1
ATOM 2054 O O . ASN B 1 109 ? -9.859 11.477 1.669 1 93.62 109 ASN B O 1
ATOM 2058 N N . ASN B 1 110 ? -9.156 12.664 -0.138 1 89.94 110 ASN B N 1
ATOM 2059 C CA . ASN B 1 110 ? -10.312 13.547 -0.024 1 89.94 110 ASN B CA 1
ATOM 2060 C C . ASN B 1 110 ? -11.578 12.875 -0.528 1 89.94 110 ASN B C 1
ATOM 2062 O O . ASN B 1 110 ? -11.516 11.828 -1.172 1 89.94 110 ASN B O 1
ATOM 2066 N N . GLN B 1 111 ? -12.633 13.5 -0.187 1 87.38 111 GLN B N 1
ATOM 2067 C CA . GLN B 1 111 ? -13.922 12.93 -0.587 1 87.38 111 GLN B CA 1
ATOM 2068 C C . GLN B 1 111 ? -13.977 12.711 -2.096 1 87.38 111 GLN B C 1
ATOM 2070 O O . GLN B 1 111 ? -13.578 13.586 -2.871 1 87.38 111 GLN B O 1
ATOM 2075 N N . GLY B 1 112 ? -14.492 11.531 -2.492 1 89.75 112 GLY B N 1
ATOM 2076 C CA . GLY B 1 112 ? -14.633 11.211 -3.902 1 89.75 112 GLY B CA 1
ATOM 2077 C C . GLY B 1 112 ? -13.375 10.625 -4.508 1 89.75 112 GLY B C 1
ATOM 2078 O O . GLY B 1 112 ? -13.367 10.227 -5.676 1 89.75 112 GLY B O 1
ATOM 2079 N N . SER B 1 113 ? -12.281 10.578 -3.742 1 92.19 113 SER B N 1
ATOM 2080 C CA . SER B 1 113 ? -11.023 9.992 -4.199 1 92.19 113 SER B CA 1
ATOM 2081 C C . SER B 1 113 ? -10.82 8.602 -3.609 1 92.19 113 SER B C 1
ATOM 2083 O O . SER B 1 113 ? -11.211 8.336 -2.471 1 92.19 113 SER B O 1
ATOM 2085 N N . TYR B 1 114 ? -10.109 7.727 -4.426 1 94.12 114 TYR B N 1
ATOM 2086 C CA . TYR B 1 114 ? -10.008 6.328 -4.027 1 94.12 114 TYR B CA 1
ATOM 2087 C C . TYR B 1 114 ? -8.633 5.77 -4.363 1 94.12 114 TYR B C 1
ATOM 2089 O O . TYR B 1 114 ? -8.516 4.629 -4.82 1 94.12 114 TYR B O 1
ATOM 2097 N N . ALA B 1 115 ? -7.664 6.59 -4.207 1 95.69 115 ALA B N 1
ATOM 2098 C CA . ALA B 1 115 ? -6.293 6.133 -4.438 1 95.69 115 ALA B CA 1
ATOM 2099 C C . ALA B 1 115 ? -5.805 5.266 -3.279 1 95.69 115 ALA B C 1
ATOM 2101 O O . ALA B 1 115 ? -6.402 5.262 -2.203 1 95.69 115 ALA B O 1
ATOM 2102 N N . VAL B 1 116 ? -4.844 4.504 -3.594 1 97.06 116 VAL B N 1
ATOM 2103 C CA . VAL B 1 116 ? -4.168 3.738 -2.553 1 97.06 116 VAL B CA 1
ATOM 2104 C C . VAL B 1 116 ? -2.746 4.266 -2.367 1 97.06 116 VAL B C 1
ATOM 2106 O O . VAL B 1 116 ? -2.01 4.445 -3.34 1 97.06 116 VAL B O 1
ATOM 2109 N N . ALA B 1 117 ? -2.43 4.531 -1.167 1 96.62 117 ALA B N 1
ATOM 2110 C CA . ALA B 1 117 ? -1.066 4.922 -0.82 1 96.62 117 ALA B CA 1
ATOM 2111 C C . ALA B 1 117 ? -0.385 3.848 0.022 1 96.62 117 ALA B C 1
ATOM 2113 O O . ALA B 1 117 ? -0.991 3.293 0.942 1 96.62 117 ALA B O 1
ATOM 2114 N N . CYS B 1 118 ? 0.85 3.535 -0.292 1 96.62 118 CYS B N 1
ATOM 2115 C CA . CYS B 1 118 ? 1.694 2.605 0.451 1 96.62 118 CYS B CA 1
ATOM 2116 C C . CYS B 1 118 ? 3.016 3.262 0.837 1 96.62 118 CYS B C 1
ATOM 2118 O O . CYS B 1 118 ? 3.887 3.459 -0.011 1 96.62 118 CYS B O 1
ATOM 2120 N N . ILE B 1 119 ? 3.162 3.498 2.154 1 95.12 119 ILE B N 1
ATOM 2121 C CA . ILE B 1 119 ? 4.367 4.164 2.639 1 95.12 119 ILE B CA 1
ATOM 2122 C C . ILE B 1 119 ? 5.449 3.125 2.93 1 95.12 119 ILE B C 1
ATOM 2124 O O . ILE B 1 119 ? 5.191 2.131 3.615 1 95.12 119 ILE B O 1
ATOM 2128 N N . ASP B 1 120 ? 6.598 3.363 2.385 1 93.06 120 ASP B N 1
ATOM 2129 C CA . ASP B 1 120 ? 7.738 2.531 2.76 1 93.06 120 ASP B CA 1
ATOM 2130 C C . ASP B 1 120 ? 8.305 2.951 4.113 1 93.06 120 ASP B C 1
ATOM 2132 O O . ASP B 1 120 ? 9.109 3.881 4.195 1 93.06 120 ASP B O 1
ATOM 2136 N N . GLU B 1 121 ? 7.961 2.23 5.066 1 89.69 121 GLU B N 1
ATOM 2137 C CA . GLU B 1 121 ? 8.266 2.619 6.441 1 89.69 121 GLU B CA 1
ATOM 2138 C C . GLU B 1 121 ? 9.773 2.549 6.707 1 89.69 121 GLU B C 1
ATOM 2140 O O . GLU B 1 121 ? 10.273 3.186 7.637 1 89.69 121 GLU B O 1
ATOM 2145 N N . SER B 1 122 ? 10.398 1.745 5.902 1 87.5 122 SER B N 1
ATOM 2146 C CA . SER B 1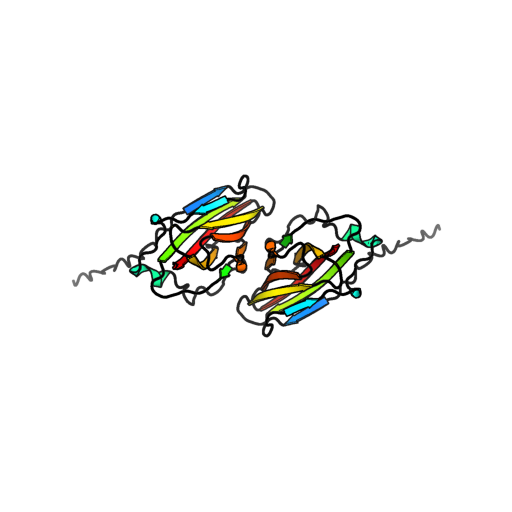 122 ? 11.836 1.61 6.102 1 87.5 122 SER B CA 1
ATOM 2147 C C . SER B 1 122 ? 12.562 2.902 5.754 1 87.5 122 SER B C 1
ATOM 2149 O O . SER B 1 122 ? 13.734 3.076 6.105 1 87.5 122 SER B O 1
ATOM 2151 N N . THR B 1 123 ? 11.898 3.775 5.094 1 92.75 123 THR B N 1
ATOM 2152 C CA . THR B 1 123 ? 12.531 5.023 4.68 1 92.75 123 THR B CA 1
ATOM 2153 C C . THR B 1 123 ? 12.141 6.164 5.613 1 92.75 123 THR B C 1
ATOM 2155 O O . THR B 1 123 ? 12.555 7.309 5.414 1 92.75 123 THR B O 1
ATOM 2158 N N . LEU B 1 124 ? 11.375 5.891 6.59 1 93.38 124 LEU B N 1
ATOM 2159 C CA . LEU B 1 124 ? 11.055 6.898 7.594 1 93.38 124 LEU B CA 1
ATOM 2160 C C . LEU B 1 124 ? 12.289 7.266 8.406 1 93.38 124 LEU B C 1
ATOM 2162 O O . LEU B 1 124 ? 13.32 6.598 8.32 1 93.38 124 LEU B O 1
ATOM 2166 N N . GLU B 1 125 ? 12.195 8.391 9.148 1 93.19 125 GLU B N 1
ATOM 2167 C CA . GLU B 1 125 ? 13.297 8.906 9.961 1 93.19 125 GLU B CA 1
ATOM 2168 C C . GLU B 1 125 ? 14.508 9.25 9.102 1 93.19 125 GLU B C 1
ATOM 2170 O O . GLU B 1 125 ? 15.641 8.93 9.461 1 93.19 125 GLU B O 1
ATOM 2175 N N . SER B 1 126 ? 14.18 9.641 7.953 1 91.5 126 SER B N 1
ATOM 2176 C CA . SER B 1 126 ? 15.117 10.203 6.992 1 91.5 126 SER B CA 1
ATOM 2177 C C . SER B 1 126 ? 14.547 11.445 6.316 1 91.5 126 SER B C 1
ATOM 2179 O O . SER B 1 126 ? 13.414 11.836 6.59 1 91.5 126 SER B O 1
ATOM 2181 N N . SER B 1 127 ? 15.391 12.125 5.516 1 90.31 127 SER B N 1
ATOM 2182 C CA . SER B 1 127 ? 14.93 13.328 4.828 1 90.31 127 SER B CA 1
ATOM 2183 C C . SER B 1 127 ? 14.102 12.977 3.6 1 90.31 127 SER B C 1
ATOM 2185 O O . SER B 1 127 ? 13.5 13.859 2.975 1 90.31 127 SER B O 1
ATOM 2187 N N . LYS B 1 128 ? 14.109 11.703 3.299 1 92.81 128 LYS B N 1
ATOM 2188 C CA . LYS B 1 128 ? 13.375 11.219 2.133 1 92.81 128 LYS B CA 1
ATOM 2189 C C . LYS B 1 128 ? 12.523 10 2.48 1 92.81 128 LYS B C 1
ATOM 2191 O O . LYS B 1 128 ? 13.008 9.062 3.113 1 92.81 128 LYS B O 1
ATOM 2196 N N . VAL B 1 129 ? 11.297 10.07 2.117 1 95.19 129 VAL B N 1
ATOM 2197 C CA . VAL B 1 129 ? 10.391 8.945 2.35 1 95.19 129 VAL B CA 1
ATOM 2198 C C . VAL B 1 129 ? 9.781 8.492 1.027 1 95.19 129 VAL B C 1
ATOM 2200 O O . VAL B 1 129 ? 9.281 9.305 0.254 1 95.19 129 VAL B O 1
ATOM 2203 N N . LEU B 1 130 ? 9.875 7.23 0.79 1 94.25 130 LEU B N 1
ATOM 2204 C CA . LEU B 1 130 ? 9.328 6.652 -0.432 1 94.25 130 LEU B CA 1
ATOM 2205 C C . LEU B 1 130 ? 7.871 6.242 -0.233 1 94.25 130 LEU B C 1
ATOM 2207 O O . LEU B 1 130 ? 7.531 5.594 0.761 1 94.25 130 LEU B O 1
ATOM 2211 N N . VAL B 1 131 ? 7.004 6.656 -1.114 1 94.38 131 VAL B N 1
ATOM 2212 C CA . VAL B 1 131 ? 5.594 6.293 -1.094 1 94.38 131 VAL B CA 1
ATOM 2213 C C . VAL B 1 131 ? 5.188 5.711 -2.447 1 94.38 131 VAL B C 1
ATOM 2215 O O . VAL B 1 131 ? 5.52 6.273 -3.494 1 94.38 131 VAL B O 1
ATOM 2218 N N . HIS B 1 132 ? 4.5 4.617 -2.461 1 93.5 132 HIS B N 1
ATOM 2219 C CA . HIS B 1 132 ? 3.918 4.027 -3.66 1 93.5 132 HIS B CA 1
ATOM 2220 C C . HIS B 1 132 ? 2.436 4.367 -3.775 1 93.5 132 HIS B C 1
ATOM 2222 O O . HIS B 1 132 ? 1.699 4.297 -2.789 1 93.5 132 HIS B O 1
ATOM 2228 N N . TYR B 1 133 ? 2.049 4.719 -4.965 1 93.62 133 TYR B N 1
ATOM 2229 C CA . TYR B 1 133 ? 0.658 5.082 -5.211 1 93.62 133 TYR B CA 1
ATOM 2230 C C . TYR B 1 133 ? 0.042 4.191 -6.281 1 93.62 133 TYR B C 1
ATOM 2232 O O . TYR B 1 133 ? 0.723 3.785 -7.227 1 93.62 133 TYR B O 1
ATOM 2240 N N . ARG B 1 134 ? -1.197 3.953 -6.117 1 94 134 ARG B N 1
ATOM 2241 C CA . ARG B 1 134 ? -2.061 3.4 -7.156 1 94 134 ARG B CA 1
ATOM 2242 C C . ARG B 1 134 ? -3.287 4.281 -7.375 1 94 134 ARG B C 1
ATOM 2244 O O . ARG B 1 134 ? -4.055 4.523 -6.441 1 94 134 ARG B O 1
ATOM 2251 N N . ILE B 1 135 ? -3.424 4.715 -8.57 1 93.38 135 ILE B N 1
ATOM 2252 C CA . ILE B 1 135 ? -4.512 5.621 -8.922 1 93.38 135 ILE B CA 1
ATOM 2253 C C . ILE B 1 135 ? -5.52 4.895 -9.812 1 93.38 135 ILE B C 1
ATOM 2255 O O . ILE B 1 135 ? -5.148 4.281 -10.812 1 93.38 135 ILE B O 1
ATOM 2259 N N . PRO B 1 136 ? -6.832 4.98 -9.438 1 93.25 136 PRO B N 1
ATOM 2260 C CA . PRO B 1 136 ? -7.84 4.281 -10.242 1 93.25 136 PRO B CA 1
ATOM 2261 C C . PRO B 1 136 ? -7.895 4.785 -11.68 1 93.25 136 PRO B C 1
ATOM 2263 O O . PRO B 1 136 ? -7.5 5.918 -11.961 1 93.25 136 PRO B O 1
ATOM 2266 N N . ALA B 1 137 ? -8.367 3.93 -12.531 1 90.12 137 ALA B N 1
ATOM 2267 C CA . ALA B 1 137 ? -8.555 4.258 -13.938 1 90.12 137 ALA B CA 1
ATOM 2268 C C . ALA B 1 137 ? -9.562 5.391 -14.109 1 90.12 137 ALA B C 1
ATOM 2270 O O . ALA B 1 137 ? -10.555 5.461 -13.391 1 90.12 137 ALA B O 1
ATOM 2271 N N . SER B 1 138 ? -9.258 6.285 -15.094 1 90.94 138 SER B N 1
ATOM 2272 C CA . SER B 1 138 ? -10.18 7.34 -15.508 1 90.94 138 SER B CA 1
ATOM 2273 C C . SER B 1 138 ? -10.672 8.141 -14.312 1 90.94 138 SER B C 1
ATOM 2275 O O . SER B 1 138 ? -11.883 8.328 -14.133 1 90.94 138 SER B O 1
ATOM 2277 N N . SER B 1 139 ? -9.734 8.609 -13.555 1 91.5 139 SER B N 1
ATOM 2278 C CA . SER B 1 139 ? -10.125 9.297 -12.32 1 91.5 139 SER B CA 1
ATOM 2279 C C . SER B 1 139 ? -9.172 10.445 -12.008 1 91.5 139 SER B C 1
ATOM 2281 O O . SER B 1 139 ? -8.07 10.516 -12.562 1 91.5 139 SER B O 1
ATOM 2283 N N . THR B 1 140 ? -9.602 11.344 -11.227 1 91.56 140 THR B N 1
ATOM 2284 C CA . THR B 1 140 ? -8.797 12.336 -10.531 1 91.56 140 THR B CA 1
ATOM 2285 C C . THR B 1 140 ? -8.852 12.109 -9.023 1 91.56 140 THR B C 1
ATOM 2287 O O . THR B 1 140 ? -9.93 12.086 -8.43 1 91.56 140 THR B O 1
ATOM 2290 N N . SER B 1 141 ? -7.715 11.883 -8.453 1 93.12 141 SER B N 1
ATOM 2291 C CA . SER B 1 141 ? -7.645 11.672 -7.012 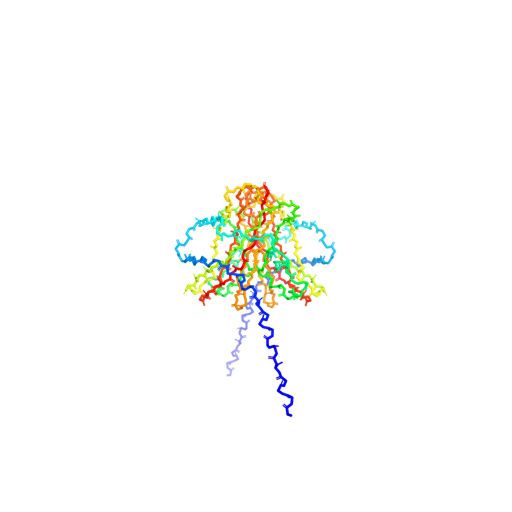1 93.12 141 SER B CA 1
ATOM 2292 C C . SER B 1 141 ? -6.977 12.844 -6.309 1 93.12 141 SER B C 1
ATOM 2294 O O . SER B 1 141 ? -5.891 13.273 -6.703 1 93.12 141 SER B O 1
ATOM 2296 N N . ASN B 1 142 ? -7.641 13.375 -5.34 1 92 142 ASN B N 1
ATOM 2297 C CA . ASN B 1 142 ? -7.094 14.398 -4.449 1 92 142 ASN B CA 1
ATOM 2298 C C . ASN B 1 142 ? -6.719 13.812 -3.09 1 92 142 ASN B C 1
ATOM 2300 O O . ASN B 1 142 ? -7.586 13.328 -2.357 1 92 142 ASN B O 1
ATOM 2304 N N . LEU B 1 143 ? -5.438 13.93 -2.779 1 92.69 143 LEU B N 1
ATOM 2305 C CA . LEU B 1 143 ? -4.941 13.367 -1.529 1 92.69 143 LEU B CA 1
ATOM 2306 C C . LEU B 1 143 ? -4.41 14.461 -0.611 1 92.69 143 LEU B C 1
ATOM 2308 O O . LEU B 1 143 ? -3.611 15.297 -1.035 1 92.69 143 LEU B O 1
ATOM 2312 N N . LEU B 1 144 ? -4.891 14.414 0.57 1 91.94 144 LEU B N 1
ATOM 2313 C CA . LEU B 1 144 ? -4.309 15.273 1.598 1 91.94 144 LEU B CA 1
ATOM 2314 C C . LEU B 1 144 ? -3.049 14.641 2.184 1 91.94 144 LEU B C 1
ATOM 2316 O O . LEU B 1 144 ? -3.094 13.516 2.697 1 91.94 144 LEU B O 1
ATOM 2320 N N . LEU B 1 145 ? -1.977 15.344 2.055 1 93.5 145 LEU B N 1
ATOM 2321 C CA . LEU B 1 145 ? -0.688 14.93 2.596 1 93.5 145 LEU B CA 1
ATOM 2322 C C . LEU B 1 145 ? -0.324 15.75 3.826 1 93.5 145 LEU B C 1
ATOM 2324 O O . LEU B 1 145 ? -0.33 16.984 3.779 1 93.5 145 LEU B O 1
ATOM 2328 N N . ILE B 1 146 ? -0.032 15.062 4.902 1 93 146 ILE B N 1
ATOM 2329 C CA . ILE B 1 146 ? 0.5 15.68 6.109 1 93 146 ILE B CA 1
ATOM 2330 C C . ILE B 1 146 ? 1.837 15.031 6.473 1 93 146 ILE B C 1
ATOM 2332 O O . ILE B 1 146 ? 1.928 13.812 6.609 1 93 146 ILE B O 1
ATOM 2336 N N . VAL B 1 147 ? 2.832 15.844 6.609 1 94.19 147 VAL B N 1
ATOM 2337 C CA . VAL B 1 147 ? 4.172 15.367 6.945 1 94.19 147 VAL B CA 1
ATOM 2338 C C . VAL B 1 147 ? 4.703 16.141 8.156 1 94.19 147 VAL B C 1
ATOM 2340 O O . VAL B 1 147 ? 4.566 17.359 8.227 1 94.19 147 VAL B O 1
ATOM 2343 N N . ALA B 1 148 ? 5.223 15.422 9.109 1 94.94 148 ALA B N 1
ATOM 2344 C CA . ALA B 1 148 ? 5.906 16.047 10.234 1 94.94 148 ALA B CA 1
ATOM 2345 C C . ALA B 1 148 ? 7.391 15.703 10.242 1 94.94 148 ALA B C 1
ATOM 2347 O O . ALA B 1 148 ? 7.766 14.547 10.016 1 94.94 148 ALA B O 1
ATOM 2348 N N . ALA B 1 149 ? 8.18 16.734 10.484 1 95.31 149 ALA B N 1
ATOM 2349 C CA . ALA B 1 149 ? 9.633 16.562 10.461 1 95.31 149 ALA B CA 1
ATOM 2350 C C . ALA B 1 149 ? 10.281 17.281 11.641 1 95.31 149 ALA B C 1
ATOM 2352 O O . ALA B 1 149 ? 9.75 18.266 12.148 1 95.31 149 ALA B O 1
ATOM 2353 N N . HIS B 1 150 ? 11.383 16.75 12.086 1 93 150 HIS B N 1
ATOM 2354 C CA . HIS B 1 150 ? 12.164 17.359 13.164 1 93 150 HIS B CA 1
ATOM 2355 C C . HIS B 1 150 ? 13.648 17.391 12.805 1 93 150 HIS B C 1
ATOM 2357 O O . HIS B 1 150 ? 14.148 16.5 12.125 1 93 150 HIS B O 1
#

Solvent-accessible surface area (backbone atoms only — not comparable to full-atom values): 16837 Å² total; per-residue (Å²): 136,86,81,77,77,78,77,75,75,75,76,75,71,76,71,78,80,56,56,74,47,79,41,64,52,89,74,49,61,82,44,70,45,74,50,51,80,89,26,48,53,55,80,90,52,50,75,74,65,49,69,53,88,65,66,65,79,73,56,72,30,38,34,69,48,76,55,86,65,88,88,44,51,39,34,39,36,28,41,30,40,40,29,85,45,91,50,69,47,72,49,48,31,40,38,34,55,81,65,55,25,32,35,24,42,36,40,35,57,36,91,92,27,73,38,27,48,35,70,44,69,88,32,49,71,28,49,47,32,44,35,36,41,30,38,48,42,60,36,65,31,42,30,44,37,39,36,32,23,82,136,86,81,77,77,78,77,76,74,76,76,76,69,75,70,76,81,55,57,73,46,78,41,62,52,87,75,50,61,84,43,71,46,73,50,52,82,88,26,48,54,56,80,91,50,51,76,72,66,50,71,52,87,66,65,65,80,72,56,74,31,38,35,69,49,75,55,89,65,88,90,45,50,40,34,39,36,28,40,30,39,40,28,84,46,90,49,69,45,75,49,49,33,38,39,33,54,82,65,56,26,33,37,24,41,37,39,36,59,36,90,92,28,73,39,30,46,35,70,42,69,89,30,49,70,28,49,46,33,45,33,35,39,30,38,47,42,60,38,63,30,42,30,43,36,39,36,32,22,82